Protein AF-A0A7S4C0E6-F1 (afdb_monomer)

Sequence (304 aa):
MASLAKNAHTAERPSRSAGPSQGPSSLGRNEGRGASMPFYLVANTFERMFNASNRAARVQLLSALWRQYGRKDLFALMRLTTPQLDTERPVYMIKEKALSRMYVSILGLPEESGDRKLLLNWKRGSGSAATINSFPDKAYDVLAKRCATAEELKGARFSVAEVNEQLDALAHAQNDNAKQAVLHTIHTRATAVEQKWIMRVILKDMALGLKEDSILKLLHPDAKELFNSVCDLRAACDQCADPSFRIDDISIKPFCAFKPKCTHRTDWDQVHRTQSRKGAYVAENKLDGERVLLHFARNGGGGG

Foldseek 3Di:
DDDDDDDDDDDDDDDDPDDPPPDPDPDDDCQACAQQAFCVLVLVLLVCLLPDPDDVSLLVSVVVVCSNNALQRCLLVVCLVQVVLDPPFAQLPDDQQLVLVLVCVLVVPDPPDPLNVCSNPLPPPPPDPPDPSDNLVSQLVSQQVPADDPVRLVPQGDGSNVLVVLSSQSRPQPDSVSNSVSLSSCRNRDGSSSNSSSVCSSNSNSSSVDDPLRVLVSLEVCLNLLCQQASHSSSSSNVSSDRVDDDPDRHRDFPGDGHDDDDDDDDPVVCCVVVVVVPDDDDDDDDDDDDDDDGDDDPDPPDD

Secondary structure (DSSP, 8-state):
---------------------------------GGGSBHHHHHHHHHHHHT-SSHHHHHHHHHHHHHHH-GGGTHHHHHHH-TTS--SSPP----HHHHHHHHHHHTT--TT-HHHHHHHTTTTT---TTS---HHHHHHHHHTTTSPPTTTTTTTPPBHHHHHHHHHHHHH--SHHHHHHHHHHHHHHS-HHHHHHHHHHHTT----SS-HHHHHHHH-TTHHHHHHHH--HHHHHHHTS-TT---S---PPTTS--PPPPP----HHHHHHHHGGGS---------S--------PPP----

InterPro domains:
  IPR012308 DNA ligase, ATP-dependent, N-terminal [PF04675] (38-220)
  IPR029710 DNA ligase 4 [PTHR45997] (33-299)
  IPR036599 DNA ligase, ATP-dependent, N-terminal domain superfamily [G3DSA:1.10.3260.10] (30-252)
  IPR036599 DNA ligase, ATP-dependent, N-terminal domain superfamily [SSF117018] (153-217)

Organism: Chrysotila carterae (NCBI:txid13221)

Nearest PDB structures (foldseek):
  7lsy-assembly1_Y  TM=8.982E-01  e=7.167E-14  Homo sapiens
  6bkg-assembly1_A  TM=9.056E-01  e=1.752E-13  Homo sapiens
  3w1g-assembly1_A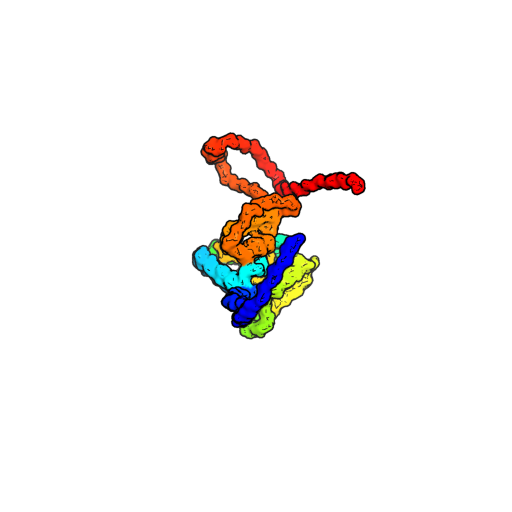  TM=8.733E-01  e=3.274E-13  Homo sapiens
  6bkf-assembly1_A  TM=8.870E-01  e=5.352E-13  Homo sapiens
  3w1b-assembly1_A  TM=8.537E-01  e=1.251E-12  Homo sapiens

Structure (mmCIF, N/CA/C/O backbone):
data_AF-A0A7S4C0E6-F1
#
_entry.id   AF-A0A7S4C0E6-F1
#
loop_
_atom_site.group_PDB
_atom_site.id
_atom_site.type_symbol
_atom_site.label_atom_id
_atom_site.label_alt_id
_atom_site.label_comp_id
_atom_site.label_asym_id
_atom_site.label_entity_id
_atom_site.label_seq_id
_atom_site.pdbx_PDB_ins_code
_atom_site.Cartn_x
_atom_site.Cartn_y
_atom_site.Cartn_z
_atom_site.occupancy
_atom_site.B_iso_or_equiv
_atom_site.auth_seq_id
_atom_site.auth_comp_id
_atom_site.auth_asym_id
_atom_site.auth_atom_id
_atom_site.pdbx_PDB_model_num
ATOM 1 N N . MET A 1 1 ? -1.731 -63.372 -65.537 1.00 35.91 1 MET A N 1
ATOM 2 C CA . MET A 1 1 ? -1.435 -64.815 -65.651 1.00 35.91 1 MET A CA 1
ATOM 3 C C . MET A 1 1 ? -1.164 -65.358 -64.252 1.00 35.91 1 MET A C 1
ATOM 5 O O . MET A 1 1 ? -0.155 -64.967 -63.691 1.00 35.91 1 MET A O 1
ATOM 9 N N . ALA A 1 2 ? -2.098 -66.174 -63.733 1.00 36.53 2 ALA A N 1
ATOM 10 C CA . ALA A 1 2 ? -2.054 -67.048 -62.537 1.00 36.53 2 ALA A CA 1
ATOM 11 C C . ALA A 1 2 ? -1.683 -66.393 -61.180 1.00 36.53 2 ALA A C 1
ATOM 13 O O . ALA A 1 2 ? -0.564 -65.949 -60.986 1.00 36.53 2 ALA A O 1
ATOM 14 N N . SER A 1 3 ? -2.594 -66.183 -60.220 1.00 27.89 3 SER A N 1
ATOM 15 C CA . SER A 1 3 ? -3.382 -67.151 -59.424 1.00 27.89 3 SER A CA 1
ATOM 16 C C . SER A 1 3 ? -2.539 -68.223 -58.730 1.00 27.89 3 SER A C 1
ATOM 18 O O . SER A 1 3 ? -2.034 -69.117 -59.401 1.00 27.89 3 SER A O 1
ATOM 20 N N . LEU A 1 4 ? -2.471 -68.173 -57.392 1.00 33.66 4 LEU A N 1
ATOM 21 C CA . LEU A 1 4 ? -2.924 -69.276 -56.532 1.00 33.66 4 LEU A CA 1
ATOM 22 C C . LEU A 1 4 ? -2.889 -68.885 -55.047 1.00 33.66 4 LEU A C 1
ATOM 24 O O . LEU A 1 4 ? -1.849 -68.576 -54.472 1.00 33.66 4 LEU A O 1
ATOM 28 N N . ALA A 1 5 ? -4.073 -68.938 -54.444 1.00 35.88 5 ALA A N 1
ATOM 29 C CA . ALA A 1 5 ? -4.315 -68.879 -53.014 1.00 35.88 5 ALA A CA 1
ATOM 30 C C . ALA A 1 5 ? -3.990 -70.222 -52.340 1.00 35.88 5 ALA A C 1
ATOM 32 O O . ALA A 1 5 ? -4.247 -71.277 -52.920 1.00 35.88 5 ALA A O 1
ATOM 33 N N . LYS A 1 6 ? -3.556 -70.179 -51.074 1.00 38.03 6 LYS A N 1
ATOM 34 C CA . LYS A 1 6 ? -3.815 -71.230 -50.078 1.00 38.03 6 LYS A CA 1
ATOM 35 C C . LYS A 1 6 ? -4.065 -70.589 -48.710 1.00 38.03 6 LYS A C 1
ATOM 37 O O . LYS A 1 6 ? -3.175 -69.985 -48.125 1.00 38.03 6 LYS A O 1
ATOM 42 N N . ASN A 1 7 ? -5.298 -70.744 -48.234 1.00 33.31 7 ASN A N 1
ATOM 43 C CA . ASN A 1 7 ? -5.705 -70.589 -46.839 1.00 33.31 7 ASN A CA 1
ATOM 44 C C . ASN A 1 7 ? -5.341 -71.860 -46.060 1.00 33.31 7 ASN A C 1
ATOM 46 O O . ASN A 1 7 ? -5.533 -72.946 -46.604 1.00 33.31 7 ASN A O 1
ATOM 50 N N . ALA A 1 8 ? -4.952 -71.725 -44.785 1.00 34.03 8 ALA A N 1
ATOM 51 C CA . ALA A 1 8 ? -5.519 -72.505 -43.673 1.00 34.03 8 ALA A CA 1
ATOM 52 C C . ALA A 1 8 ? -4.953 -72.083 -42.293 1.00 34.03 8 ALA A C 1
ATOM 54 O O . ALA A 1 8 ? -3.772 -72.247 -42.018 1.00 34.03 8 ALA A O 1
ATOM 55 N N . HIS A 1 9 ? -5.876 -71.622 -41.441 1.00 31.91 9 HIS A N 1
ATOM 56 C CA . HIS A 1 9 ? -6.104 -72.012 -40.037 1.00 31.91 9 HIS A CA 1
ATOM 57 C C . HIS A 1 9 ? -5.212 -71.519 -38.866 1.00 31.91 9 HIS A C 1
ATOM 59 O O . HIS A 1 9 ? -4.134 -72.028 -38.588 1.00 31.91 9 HIS A O 1
ATOM 65 N N . THR A 1 10 ? -5.840 -70.606 -38.100 1.00 32.62 10 THR A N 1
ATOM 66 C CA . THR A 1 10 ? -6.097 -70.619 -36.636 1.00 32.62 10 THR A CA 1
ATOM 67 C C . THR A 1 10 ? -4.941 -70.665 -35.635 1.00 32.62 10 THR A C 1
ATOM 69 O O . THR A 1 10 ? -4.379 -71.720 -35.371 1.00 32.62 10 THR A O 1
ATOM 72 N N . ALA A 1 11 ? -4.771 -69.553 -34.908 1.00 33.06 11 ALA A N 1
ATOM 73 C CA . ALA A 1 11 ? -4.775 -69.535 -33.440 1.00 33.06 11 ALA A CA 1
ATOM 74 C C . ALA A 1 11 ? -5.039 -68.101 -32.945 1.00 33.06 11 ALA A C 1
ATOM 76 O O . ALA A 1 11 ? -4.212 -67.204 -33.107 1.00 33.06 11 ALA A O 1
ATOM 77 N N . GLU A 1 12 ? -6.218 -67.890 -32.364 1.00 30.41 12 GLU A N 1
ATOM 78 C CA . GLU A 1 12 ? -6.613 -66.661 -31.680 1.00 30.41 12 GLU A CA 1
ATOM 79 C C . GLU A 1 12 ? -5.699 -66.389 -30.471 1.00 30.41 12 GLU A C 1
ATOM 81 O O . GLU A 1 12 ? -5.447 -67.269 -29.646 1.00 30.41 12 GLU A O 1
ATOM 86 N N . ARG A 1 13 ? -5.228 -65.145 -30.330 1.00 37.09 13 ARG A N 1
ATOM 87 C CA . ARG A 1 13 ? -4.718 -64.604 -29.061 1.00 37.09 13 ARG A CA 1
ATOM 88 C C . ARG A 1 13 ? -5.614 -63.435 -28.652 1.00 37.09 13 ARG A C 1
ATOM 90 O O . ARG A 1 13 ? -5.805 -62.533 -29.466 1.00 37.09 13 ARG A O 1
ATOM 97 N N . PRO A 1 14 ? -6.147 -63.409 -27.421 1.00 36.59 14 PRO A N 1
ATOM 98 C CA . PRO A 1 14 ? -7.065 -62.360 -27.009 1.00 36.59 14 PRO A CA 1
ATOM 99 C C . PRO A 1 14 ? -6.333 -61.024 -26.848 1.00 36.59 14 PRO A C 1
ATOM 101 O O . PRO A 1 14 ? -5.326 -60.908 -26.143 1.00 36.59 14 PRO A O 1
ATOM 104 N N . SER A 1 15 ? -6.886 -60.004 -27.499 1.00 35.31 15 SER A N 1
ATOM 105 C CA . SER A 1 15 ? -6.561 -58.594 -27.328 1.00 35.31 15 SER A CA 1
ATOM 106 C C . SER A 1 15 ? -6.823 -58.167 -25.882 1.00 35.31 15 SER A C 1
ATOM 108 O O . SER A 1 15 ? -7.974 -58.078 -25.451 1.00 35.31 15 SER A O 1
ATOM 110 N N . ARG A 1 16 ? -5.764 -57.869 -25.122 1.00 36.38 16 ARG A N 1
ATOM 111 C CA . ARG A 1 16 ? -5.897 -57.112 -23.874 1.00 36.38 16 ARG A CA 1
ATOM 112 C C . ARG A 1 16 ? -6.262 -55.675 -24.235 1.00 36.38 16 ARG A C 1
ATOM 114 O O . ARG A 1 16 ? -5.432 -54.932 -24.749 1.00 36.38 16 ARG A O 1
ATOM 121 N N . SER A 1 17 ? -7.509 -55.306 -23.968 1.00 36.53 17 SER A N 1
ATOM 122 C CA . SER A 1 17 ? -7.972 -53.924 -23.941 1.00 36.53 17 SER A CA 1
ATOM 123 C C . SER A 1 17 ? -7.106 -53.125 -22.965 1.00 36.53 17 SER A C 1
ATOM 125 O O . SER A 1 17 ? -7.140 -53.369 -21.756 1.00 36.53 17 SER A O 1
ATOM 127 N N . ALA A 1 18 ? -6.317 -52.187 -23.484 1.00 37.56 18 ALA A N 1
ATOM 128 C CA . ALA A 1 18 ? -5.678 -51.164 -22.676 1.00 37.56 18 ALA A CA 1
ATOM 129 C C . ALA A 1 18 ? -6.783 -50.256 -22.118 1.00 37.56 18 ALA A C 1
ATOM 131 O O . ALA A 1 18 ? -7.329 -49.412 -22.825 1.00 37.56 18 ALA A O 1
ATOM 132 N N . GLY A 1 19 ? -7.160 -50.487 -20.859 1.00 36.91 19 GLY A N 1
ATOM 133 C CA . GLY A 1 19 ? -7.936 -49.520 -20.091 1.00 36.91 19 GLY A CA 1
ATOM 134 C C . GLY A 1 19 ? -7.154 -48.208 -19.962 1.00 36.91 19 GLY A C 1
ATOM 135 O O . GLY A 1 19 ? -5.923 -48.219 -20.071 1.00 36.91 19 GLY A O 1
ATOM 136 N N . PRO A 1 20 ? -7.837 -47.072 -19.746 1.00 36.22 20 PRO A N 1
ATOM 137 C CA . PRO A 1 20 ? -7.173 -45.786 -19.640 1.00 36.22 20 PRO A CA 1
ATOM 138 C C . PRO A 1 20 ? -6.199 -45.841 -18.467 1.00 36.22 20 PRO A C 1
ATOM 140 O O . PRO A 1 20 ? -6.588 -46.106 -17.328 1.00 36.22 20 PRO A O 1
ATOM 143 N N . SER A 1 21 ? -4.920 -45.615 -18.760 1.00 34.69 21 SER A N 1
ATOM 144 C CA . SER A 1 21 ? -3.886 -45.428 -17.755 1.00 34.69 21 SER A CA 1
ATOM 145 C C . SER A 1 21 ? -4.279 -44.229 -16.899 1.00 34.69 21 SER A C 1
ATOM 147 O O . SER A 1 21 ? -4.087 -43.079 -17.299 1.00 34.69 21 SER A O 1
ATOM 149 N N . GLN A 1 22 ? -4.865 -44.494 -15.734 1.00 35.06 22 GLN A N 1
ATOM 150 C CA . GLN A 1 22 ? -4.964 -43.506 -14.677 1.00 35.06 22 GLN A CA 1
ATOM 151 C C . GLN A 1 22 ? -3.531 -43.184 -14.259 1.00 35.06 22 GLN A C 1
ATOM 153 O O . GLN A 1 22 ? -2.876 -43.951 -13.554 1.00 35.06 22 GLN A O 1
ATOM 158 N N . GLY A 1 23 ? -3.020 -42.074 -14.793 1.00 34.91 23 GLY A N 1
ATOM 159 C CA . GLY A 1 23 ? -1.803 -41.458 -14.296 1.00 34.91 23 GLY A CA 1
ATOM 160 C C . GLY A 1 23 ? -1.964 -41.166 -12.803 1.00 34.91 23 GLY A C 1
ATOM 161 O O . GLY A 1 23 ? -3.090 -40.959 -12.339 1.00 34.91 23 GLY A O 1
ATOM 162 N N . PRO A 1 24 ? -0.865 -41.175 -12.035 1.00 34.81 24 PRO A N 1
ATOM 163 C CA . PRO A 1 24 ? -0.934 -40.980 -10.601 1.00 34.81 24 PRO A CA 1
ATOM 164 C C . PRO A 1 24 ? -1.614 -39.643 -10.322 1.00 34.81 24 PRO A C 1
ATOM 166 O O . PRO A 1 24 ? -1.165 -38.590 -10.778 1.00 34.81 24 PRO A O 1
ATOM 169 N N . SER A 1 25 ? -2.725 -39.734 -9.593 1.00 38.81 25 SER A N 1
ATOM 170 C CA . SER A 1 25 ? -3.457 -38.639 -8.974 1.00 38.81 25 SER A CA 1
ATOM 171 C C . SER A 1 25 ? -2.484 -37.557 -8.521 1.00 38.81 25 SER A C 1
ATOM 173 O O . SER A 1 25 ? -1.688 -37.775 -7.602 1.00 38.81 25 SER A O 1
ATOM 175 N N . SER A 1 26 ? -2.526 -36.406 -9.193 1.00 38.78 26 SER A N 1
ATOM 176 C CA . SER A 1 26 ? -1.757 -35.235 -8.807 1.00 38.78 26 SER A CA 1
ATOM 177 C C . SER A 1 26 ? -2.154 -34.862 -7.385 1.00 38.78 26 SER A C 1
ATOM 179 O O . SER A 1 26 ? -3.246 -34.345 -7.152 1.00 38.78 26 SER A O 1
ATOM 181 N N . LEU A 1 27 ? -1.262 -35.169 -6.445 1.00 37.94 27 LEU A N 1
ATOM 182 C CA . LEU A 1 27 ? -1.255 -34.663 -5.081 1.00 37.94 27 LEU A CA 1
ATOM 183 C C . LEU A 1 27 ? -1.672 -33.192 -5.109 1.00 37.94 27 LEU A C 1
ATOM 185 O O . LEU A 1 27 ? -1.038 -32.388 -5.799 1.00 37.94 27 LEU A O 1
ATOM 189 N N . GLY A 1 28 ? -2.764 -32.871 -4.411 1.00 37.75 28 GLY A N 1
ATOM 190 C CA . GLY A 1 28 ? -3.333 -31.532 -4.368 1.00 37.75 28 GLY A CA 1
ATOM 191 C C . GLY A 1 28 ? -2.245 -30.511 -4.062 1.00 37.75 28 GLY A C 1
ATOM 192 O O . GLY A 1 28 ? -1.723 -30.450 -2.947 1.00 37.75 28 GLY A O 1
ATOM 193 N N . ARG A 1 29 ? -1.874 -29.707 -5.067 1.00 53.00 29 ARG A N 1
ATOM 194 C CA . ARG A 1 29 ? -1.142 -28.468 -4.813 1.00 53.00 29 ARG A CA 1
ATOM 195 C C . ARG A 1 29 ? -2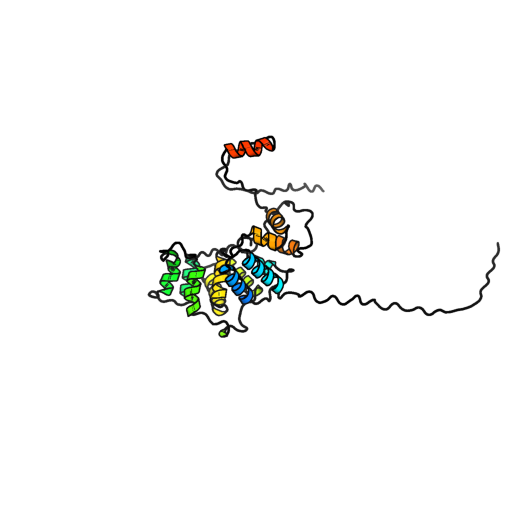.060 -27.671 -3.908 1.00 53.00 29 ARG A C 1
ATOM 197 O O . ARG A 1 29 ? -3.205 -27.468 -4.280 1.00 53.00 29 ARG A O 1
ATOM 204 N N . ASN A 1 30 ? -1.580 -27.283 -2.732 1.00 52.81 30 ASN A N 1
ATOM 205 C CA . ASN A 1 30 ? -2.300 -26.404 -1.817 1.00 52.81 30 ASN A CA 1
ATOM 206 C C . ASN A 1 30 ? -2.782 -25.172 -2.608 1.00 52.81 30 ASN A C 1
ATOM 208 O O . ASN A 1 30 ? -2.001 -24.249 -2.861 1.00 52.81 30 ASN A O 1
ATOM 212 N N . GLU A 1 31 ? -4.030 -25.189 -3.072 1.00 67.88 31 GLU A N 1
ATOM 213 C CA . GLU A 1 31 ? -4.681 -24.031 -3.661 1.00 67.88 31 GLU A CA 1
ATOM 214 C C . GLU A 1 31 ? -4.898 -23.096 -2.479 1.00 67.88 31 GLU A C 1
ATOM 216 O O . GLU A 1 31 ? -5.711 -23.357 -1.594 1.00 67.88 31 GLU A O 1
ATOM 221 N N . GLY A 1 32 ? -4.025 -22.094 -2.349 1.00 78.88 32 GLY A N 1
ATOM 222 C CA . GLY A 1 32 ? -4.127 -21.128 -1.262 1.00 78.88 32 GLY A CA 1
ATOM 223 C C . GLY A 1 32 ? -5.497 -20.445 -1.266 1.00 78.88 32 GLY A C 1
ATOM 224 O O . GLY A 1 32 ? -6.263 -20.545 -2.221 1.00 78.88 32 GLY A O 1
ATOM 225 N N . ARG A 1 33 ? -5.820 -19.727 -0.188 1.00 86.81 33 ARG A N 1
ATOM 226 C CA . ARG A 1 33 ? -7.169 -19.157 -0.002 1.00 86.81 33 ARG A CA 1
ATOM 227 C C . ARG A 1 33 ? -7.566 -18.117 -1.065 1.00 86.81 33 ARG A C 1
ATOM 229 O O . ARG A 1 33 ? -8.741 -17.766 -1.155 1.00 86.81 33 ARG A O 1
ATOM 236 N N . GLY A 1 34 ? -6.614 -17.605 -1.838 1.00 92.00 34 GLY A N 1
ATOM 237 C CA . GLY A 1 34 ? -6.816 -16.562 -2.834 1.00 92.00 34 GLY A CA 1
ATOM 238 C C . GLY A 1 34 ? -7.514 -15.347 -2.233 1.00 92.00 34 GLY A C 1
ATOM 239 O O . GLY A 1 34 ? -7.367 -15.043 -1.044 1.00 92.00 34 GLY A O 1
ATOM 240 N N . ALA A 1 35 ? -8.343 -14.696 -3.043 1.00 92.62 35 ALA A N 1
ATOM 241 C CA . ALA A 1 35 ? -9.082 -13.504 -2.645 1.00 92.62 35 ALA A CA 1
ATOM 242 C C . ALA A 1 35 ? -10.037 -13.733 -1.447 1.00 92.62 35 ALA A C 1
ATOM 244 O O . ALA A 1 35 ? -10.356 -12.784 -0.731 1.00 92.62 35 ALA A O 1
ATOM 245 N N . SER A 1 36 ? -10.416 -14.987 -1.156 1.00 94.50 36 SER A N 1
ATOM 246 C CA . SER A 1 36 ? -11.228 -15.353 0.019 1.00 94.50 36 SER A CA 1
ATOM 247 C C . SER A 1 36 ? -10.448 -15.366 1.342 1.00 94.50 36 SER A C 1
ATOM 249 O O . SER A 1 36 ? -11.038 -15.555 2.409 1.00 94.50 36 SER A O 1
ATOM 251 N N . MET A 1 37 ? -9.121 -15.172 1.310 1.00 95.62 37 MET A N 1
ATOM 252 C CA . MET A 1 37 ? -8.312 -15.070 2.523 1.00 95.62 37 MET A CA 1
ATOM 253 C C . MET A 1 37 ? -8.888 -13.990 3.452 1.00 95.62 37 MET A C 1
ATOM 255 O O . MET A 1 37 ? -9.027 -12.845 3.025 1.00 95.62 37 MET A O 1
ATOM 259 N N . PRO A 1 38 ? -9.153 -14.302 4.732 1.00 96.00 38 PRO A N 1
ATOM 260 C CA . PRO A 1 38 ? -9.545 -13.289 5.701 1.00 96.00 38 PRO A CA 1
ATOM 261 C C . PRO A 1 38 ? -8.477 -12.198 5.843 1.00 96.00 38 PRO A C 1
ATOM 263 O O . PRO A 1 38 ? -7.306 -12.495 6.103 1.00 96.00 38 PRO A O 1
ATOM 266 N N . PHE A 1 39 ? -8.873 -10.931 5.719 1.00 97.62 39 PHE A N 1
ATOM 267 C CA . PHE A 1 39 ? -7.950 -9.797 5.728 1.00 97.62 39 PHE A CA 1
ATOM 268 C C . PHE A 1 39 ? -7.193 -9.655 7.054 1.00 97.62 39 PHE A C 1
ATOM 270 O O . PHE A 1 39 ? -6.035 -9.242 7.058 1.00 97.62 39 PHE A O 1
ATOM 277 N N . TYR A 1 40 ? -7.771 -10.086 8.177 1.00 96.00 40 TYR A N 1
ATOM 278 C CA . TYR A 1 40 ? -7.071 -10.058 9.462 1.00 96.00 40 TYR A CA 1
ATOM 279 C C . TYR A 1 40 ? -5.749 -10.837 9.460 1.00 96.00 40 TYR A C 1
ATOM 281 O O . TYR A 1 40 ? -4.822 -10.463 10.176 1.00 96.00 40 TYR A O 1
ATOM 289 N N . LEU A 1 41 ? -5.622 -11.900 8.654 1.00 96.88 41 LEU A N 1
ATOM 290 C CA . LEU A 1 41 ? -4.365 -12.641 8.512 1.00 96.88 41 LEU A CA 1
ATOM 291 C C . LEU A 1 41 ? -3.294 -11.787 7.823 1.00 96.88 41 LEU A C 1
ATOM 293 O O . LEU A 1 41 ? -2.125 -11.817 8.218 1.00 96.88 41 LEU A O 1
ATOM 297 N N . VAL A 1 42 ? -3.705 -10.994 6.831 1.00 98.06 42 VAL A N 1
ATOM 298 C CA . VAL A 1 42 ? -2.853 -10.029 6.129 1.00 98.06 42 VAL A CA 1
ATOM 299 C C . VAL A 1 42 ? -2.440 -8.911 7.083 1.00 98.06 42 VAL A C 1
ATOM 301 O O . VAL A 1 42 ? -1.246 -8.704 7.286 1.00 98.06 42 VAL A O 1
ATOM 304 N N . ALA A 1 43 ? -3.404 -8.257 7.739 1.00 98.00 43 ALA A N 1
ATOM 305 C CA . ALA A 1 43 ? -3.153 -7.164 8.677 1.00 98.00 43 ALA A CA 1
ATOM 306 C C . ALA A 1 43 ? -2.243 -7.596 9.841 1.00 98.00 43 ALA A C 1
ATOM 308 O O . ALA A 1 43 ? -1.268 -6.916 10.153 1.00 98.00 43 ALA A O 1
ATOM 309 N N . ASN A 1 44 ? -2.479 -8.773 10.429 1.00 97.38 44 ASN A N 1
ATOM 310 C CA . ASN A 1 44 ? -1.616 -9.316 11.480 1.00 97.38 44 ASN A CA 1
ATOM 311 C C . ASN A 1 44 ? -0.211 -9.648 10.966 1.00 97.38 44 ASN A C 1
ATOM 313 O O . ASN A 1 44 ? 0.771 -9.492 11.693 1.00 97.38 44 ASN A O 1
ATOM 317 N N . THR A 1 45 ? -0.081 -10.109 9.720 1.00 98.31 45 THR A N 1
ATOM 318 C CA . THR A 1 45 ? 1.240 -10.345 9.128 1.00 98.31 45 THR A CA 1
ATOM 319 C C . THR A 1 45 ? 1.982 -9.034 8.908 1.00 98.31 45 THR A C 1
ATOM 321 O O . THR A 1 45 ? 3.155 -8.942 9.266 1.00 98.31 45 THR A O 1
ATOM 324 N N . PHE A 1 46 ? 1.308 -8.008 8.390 1.00 98.25 46 PHE A N 1
ATOM 325 C CA . PHE A 1 46 ? 1.883 -6.676 8.247 1.00 98.25 46 PHE A CA 1
ATOM 326 C C . PHE A 1 46 ? 2.306 -6.094 9.600 1.00 98.25 46 PHE A C 1
ATOM 328 O O . PHE A 1 46 ? 3.425 -5.599 9.719 1.00 98.25 46 PHE A O 1
ATOM 335 N N . GLU A 1 47 ? 1.494 -6.257 10.649 1.00 97.56 47 GLU A N 1
ATOM 336 C CA . GLU A 1 47 ? 1.844 -5.833 12.009 1.00 97.56 47 GLU A CA 1
ATOM 337 C C . GLU A 1 47 ? 3.106 -6.542 12.521 1.00 97.56 47 GLU A C 1
ATOM 339 O O . GLU A 1 47 ? 4.019 -5.913 13.057 1.00 97.56 47 GLU A O 1
ATOM 344 N N . ARG A 1 48 ? 3.223 -7.854 12.291 1.00 97.69 48 ARG A N 1
ATOM 345 C CA . ARG A 1 48 ? 4.434 -8.616 12.638 1.00 97.69 48 ARG A CA 1
ATOM 346 C C . ARG A 1 48 ? 5.650 -8.175 11.824 1.00 97.69 48 ARG A C 1
ATOM 348 O O . ARG A 1 48 ? 6.753 -8.159 12.359 1.00 97.69 48 ARG A O 1
ATOM 355 N N . MET A 1 49 ? 5.474 -7.818 10.552 1.00 97.44 49 MET A N 1
ATOM 356 C CA . MET A 1 49 ? 6.555 -7.304 9.701 1.00 97.44 49 MET A CA 1
ATOM 357 C C . MET A 1 49 ? 7.023 -5.915 10.140 1.00 97.44 49 MET A C 1
ATOM 359 O O . MET A 1 49 ? 8.227 -5.654 10.155 1.00 97.44 49 MET A O 1
ATOM 363 N N . PHE A 1 50 ? 6.088 -5.042 10.515 1.00 95.00 50 PHE A N 1
ATOM 364 C CA . PHE A 1 50 ? 6.374 -3.709 11.040 1.00 95.00 50 PHE A CA 1
ATOM 365 C C . PHE A 1 50 ? 7.241 -3.795 12.302 1.00 95.00 50 PHE A C 1
ATOM 367 O O . PHE A 1 50 ? 8.287 -3.153 12.377 1.00 95.00 50 PHE A O 1
ATOM 374 N N . ASN A 1 51 ? 6.873 -4.689 13.225 1.00 95.00 51 ASN A N 1
ATOM 375 C CA . ASN A 1 51 ? 7.566 -4.898 14.500 1.00 95.00 51 ASN A CA 1
ATOM 376 C C . ASN A 1 51 ? 8.799 -5.823 14.415 1.00 95.00 51 ASN A C 1
ATOM 378 O O . ASN A 1 51 ? 9.511 -6.005 15.402 1.00 95.00 51 ASN A O 1
ATOM 382 N N . ALA A 1 52 ? 9.076 -6.436 13.261 1.00 95.94 52 ALA A N 1
ATOM 383 C CA . ALA A 1 52 ? 10.210 -7.344 13.114 1.00 95.94 52 ALA A CA 1
ATOM 384 C C . ALA A 1 52 ? 11.553 -6.602 13.252 1.00 95.94 52 ALA A C 1
ATOM 386 O O . ALA A 1 52 ? 11.749 -5.516 12.712 1.00 95.94 52 ALA A O 1
ATOM 387 N N . SER A 1 53 ? 12.539 -7.217 13.903 1.00 90.81 53 SER A N 1
ATOM 388 C CA . SER A 1 53 ? 13.837 -6.570 14.147 1.00 90.81 53 SER A CA 1
ATOM 389 C C . SER A 1 53 ? 14.718 -6.483 12.899 1.00 90.81 53 SER A C 1
ATOM 391 O O . SER A 1 53 ? 15.446 -5.514 12.712 1.00 90.81 53 SER A O 1
ATOM 393 N N . ASN A 1 54 ? 14.636 -7.463 11.996 1.00 95.31 54 ASN A N 1
ATOM 394 C CA . ASN A 1 54 ? 15.548 -7.569 10.858 1.00 95.31 54 ASN A CA 1
ATOM 395 C C . ASN A 1 54 ? 14.833 -7.876 9.535 1.00 95.31 54 ASN A C 1
ATOM 397 O O . ASN A 1 54 ? 13.638 -8.178 9.482 1.00 95.31 54 ASN A O 1
ATOM 401 N N . ARG A 1 55 ? 15.576 -7.743 8.434 1.00 96.06 55 ARG A N 1
ATOM 402 C CA . ARG A 1 55 ? 15.064 -7.974 7.079 1.00 96.06 55 ARG A CA 1
ATOM 403 C C . ARG A 1 55 ? 14.670 -9.435 6.842 1.00 96.06 55 ARG A C 1
ATOM 405 O O . ARG A 1 55 ? 13.657 -9.671 6.194 1.00 96.06 55 ARG A O 1
ATOM 412 N N . ALA A 1 56 ? 15.437 -10.400 7.349 1.00 97.06 56 ALA A N 1
ATOM 413 C CA . ALA A 1 56 ? 15.189 -11.822 7.108 1.00 97.06 56 ALA A CA 1
ATOM 414 C C . ALA A 1 56 ? 13.835 -12.270 7.682 1.00 97.06 56 ALA A C 1
ATOM 416 O O . ALA A 1 56 ? 13.059 -12.916 6.981 1.00 97.06 56 ALA A O 1
ATOM 417 N N . ALA A 1 57 ? 13.501 -11.834 8.900 1.00 97.56 57 ALA A N 1
ATOM 418 C CA . ALA A 1 57 ? 12.205 -12.093 9.522 1.00 97.56 57 ALA A CA 1
ATOM 419 C C . ALA A 1 57 ? 11.040 -11.529 8.688 1.00 97.56 57 ALA A C 1
ATOM 421 O O . ALA A 1 57 ? 10.047 -12.218 8.459 1.00 97.56 57 ALA A O 1
ATOM 422 N N . ARG A 1 58 ? 11.179 -10.305 8.158 1.00 97.88 58 ARG A N 1
ATOM 423 C CA . ARG A 1 58 ? 10.168 -9.683 7.279 1.00 97.88 58 ARG A CA 1
ATOM 424 C C . ARG A 1 58 ? 9.942 -10.487 6.003 1.00 97.88 58 ARG A C 1
ATOM 426 O O . ARG A 1 58 ? 8.801 -10.706 5.612 1.00 97.88 58 ARG A O 1
ATOM 433 N N . VAL A 1 59 ? 11.024 -10.952 5.379 1.00 97.69 59 VAL A N 1
ATOM 434 C CA . VAL A 1 59 ? 10.958 -11.804 4.183 1.00 97.69 59 VAL A CA 1
ATOM 435 C C . VAL A 1 59 ? 10.260 -13.127 4.494 1.00 97.69 59 VAL A C 1
ATOM 437 O O . VAL A 1 59 ? 9.387 -13.543 3.742 1.00 97.69 59 VAL A O 1
ATOM 440 N N . GLN A 1 60 ? 10.594 -13.776 5.612 1.00 97.25 60 GLN A N 1
ATOM 441 C CA . GLN A 1 60 ? 9.963 -15.037 6.010 1.00 97.25 60 GLN A CA 1
ATOM 442 C C . GLN A 1 60 ? 8.458 -14.882 6.256 1.00 97.25 60 GLN A C 1
ATOM 444 O O . GLN A 1 60 ? 7.681 -15.720 5.798 1.00 97.25 60 GLN A O 1
ATOM 449 N N . LEU A 1 61 ? 8.045 -13.807 6.935 1.00 98.06 61 LEU A N 1
ATOM 450 C CA . LEU A 1 61 ? 6.637 -13.487 7.181 1.00 98.06 61 LEU A CA 1
ATOM 451 C C . LEU A 1 61 ? 5.869 -13.271 5.872 1.00 98.06 61 LEU A C 1
ATOM 453 O O . LEU A 1 61 ? 4.828 -13.894 5.668 1.00 98.06 61 LEU A O 1
ATOM 457 N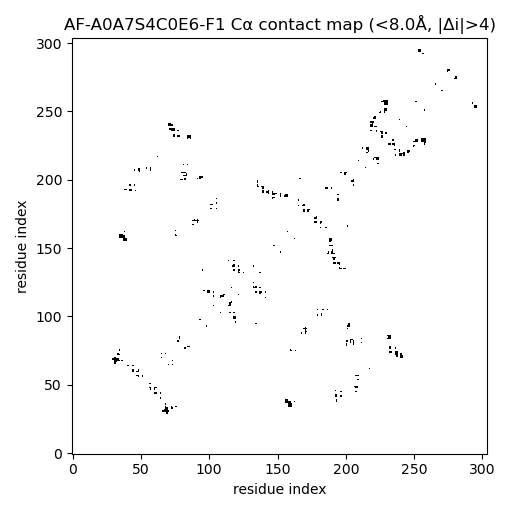 N . LEU A 1 62 ? 6.410 -12.455 4.963 1.00 96.88 62 LEU A N 1
ATOM 458 C CA . LEU A 1 62 ? 5.780 -12.180 3.672 1.00 96.88 62 LEU A CA 1
ATOM 459 C C . LEU A 1 62 ? 5.676 -13.444 2.806 1.00 96.88 62 LEU A C 1
ATOM 461 O O . LEU A 1 62 ? 4.610 -13.755 2.279 1.00 96.88 62 LEU A O 1
ATOM 465 N N . SER A 1 63 ? 6.749 -14.234 2.729 1.00 95.44 63 SER A N 1
ATOM 466 C CA . SER A 1 63 ? 6.756 -15.508 2.002 1.00 95.44 63 SER A CA 1
ATOM 467 C C . SER A 1 63 ? 5.787 -16.533 2.599 1.00 95.44 63 SER A C 1
ATOM 469 O O . SER A 1 63 ? 5.201 -17.336 1.873 1.00 95.44 63 SER A O 1
ATOM 471 N N . ALA A 1 64 ? 5.601 -16.544 3.923 1.00 95.69 64 ALA A N 1
ATOM 472 C CA . ALA A 1 64 ? 4.600 -17.390 4.566 1.00 95.69 64 ALA A CA 1
ATOM 473 C C . ALA A 1 64 ? 3.175 -16.952 4.201 1.00 95.69 64 ALA A C 1
ATOM 475 O O . ALA A 1 64 ? 2.363 -17.806 3.846 1.00 95.69 64 ALA A O 1
ATOM 476 N N . LEU A 1 65 ? 2.900 -15.645 4.208 1.00 96.56 65 LEU A N 1
ATOM 477 C CA . LEU A 1 65 ? 1.607 -15.098 3.801 1.00 96.56 65 LEU A CA 1
ATOM 478 C C . LEU A 1 65 ? 1.272 -15.457 2.354 1.00 96.56 65 LEU A C 1
ATOM 480 O O . LEU A 1 65 ? 0.187 -15.962 2.087 1.00 96.56 65 LEU A O 1
ATOM 484 N N . TRP A 1 66 ? 2.216 -15.287 1.428 1.00 94.75 66 TRP A N 1
ATOM 485 C CA . TRP A 1 66 ? 2.009 -15.639 0.021 1.00 94.75 66 TRP A CA 1
ATOM 486 C C . TRP A 1 66 ? 1.759 -17.130 -0.196 1.00 94.75 66 TRP A C 1
ATOM 488 O O . TRP A 1 66 ? 0.949 -17.497 -1.043 1.00 94.75 66 TRP A O 1
ATOM 498 N N . ARG A 1 67 ? 2.407 -18.006 0.583 1.00 92.19 67 ARG A N 1
ATOM 499 C CA . ARG A 1 67 ? 2.118 -19.449 0.543 1.00 92.19 67 ARG A CA 1
ATOM 500 C C . ARG A 1 67 ? 0.709 -19.768 1.040 1.00 92.19 67 ARG A C 1
ATOM 502 O O . ARG A 1 67 ? 0.050 -20.607 0.443 1.00 92.19 67 ARG A O 1
ATOM 509 N N . GLN A 1 68 ? 0.245 -19.103 2.099 1.00 93.88 68 GLN A N 1
ATOM 510 C CA . GLN A 1 68 ? -1.124 -19.271 2.604 1.00 93.88 68 GLN A CA 1
ATOM 511 C C . GLN A 1 68 ? -2.175 -18.692 1.644 1.00 93.88 68 GLN A C 1
ATOM 513 O O . GLN A 1 68 ? -3.283 -19.220 1.545 1.00 93.88 68 GLN A O 1
ATOM 518 N N . TYR A 1 69 ? -1.830 -17.606 0.950 1.00 94.75 69 TYR A N 1
ATOM 519 C CA . TYR A 1 69 ? -2.701 -16.940 -0.013 1.00 94.75 69 TYR A CA 1
ATOM 520 C C . TYR A 1 69 ? -2.798 -17.726 -1.321 1.00 94.75 69 TYR A C 1
ATOM 522 O O . TYR A 1 69 ? -3.883 -17.879 -1.856 1.00 94.75 69 TYR A O 1
ATOM 530 N N . GLY A 1 70 ? -1.702 -18.315 -1.794 1.00 91.12 70 GLY A N 1
ATOM 531 C CA . GLY A 1 70 ? -1.659 -19.027 -3.069 1.00 91.12 70 GLY A CA 1
ATOM 532 C C . GLY A 1 70 ? -1.070 -18.147 -4.166 1.00 91.12 70 GLY A C 1
ATOM 533 O O . GLY A 1 70 ? -1.512 -17.031 -4.411 1.00 91.12 70 GLY A O 1
ATOM 534 N N . ARG A 1 71 ? -0.029 -18.649 -4.833 1.00 82.50 71 ARG A N 1
ATOM 535 C CA . ARG A 1 71 ? 0.808 -17.823 -5.715 1.0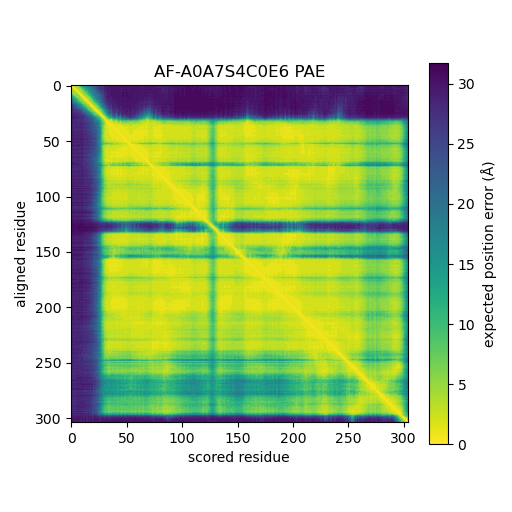0 82.50 71 ARG A CA 1
ATOM 536 C C . ARG A 1 71 ? 0.152 -17.398 -7.031 1.00 82.50 71 ARG A C 1
ATOM 538 O O . ARG A 1 71 ? 0.556 -16.385 -7.586 1.00 82.50 71 ARG A O 1
ATOM 545 N N . LYS A 1 72 ? -0.825 -18.166 -7.522 1.00 80.19 72 LYS A N 1
ATOM 546 C CA . LYS A 1 72 ? -1.424 -17.978 -8.855 1.00 80.19 72 LYS A CA 1
ATOM 547 C C . LYS A 1 72 ? -2.234 -16.685 -9.013 1.00 80.19 72 LYS A C 1
ATOM 549 O O . LYS A 1 72 ? -2.443 -16.278 -10.141 1.00 80.19 72 LYS A O 1
ATOM 554 N N . ASP A 1 73 ? -2.674 -16.064 -7.919 1.00 80.56 73 ASP A N 1
ATOM 555 C CA . ASP A 1 73 ? -3.549 -14.878 -7.943 1.00 80.56 73 ASP A CA 1
ATOM 556 C C . ASP A 1 73 ? -3.047 -13.788 -6.976 1.00 80.56 73 ASP A C 1
ATOM 558 O O . ASP A 1 73 ? -3.794 -13.144 -6.239 1.00 80.56 73 ASP A O 1
ATOM 562 N N . LEU A 1 74 ? -1.724 -13.608 -6.899 1.00 93.06 74 LEU A N 1
ATOM 563 C CA . LEU A 1 74 ? -1.124 -12.712 -5.907 1.00 93.06 74 LEU A CA 1
ATOM 564 C C . LEU A 1 74 ? -1.467 -11.238 -6.114 1.00 93.06 74 LEU A C 1
ATOM 566 O O . LEU A 1 74 ? -1.257 -10.468 -5.181 1.00 93.06 74 LEU A O 1
ATOM 570 N N . PHE A 1 75 ? -1.998 -10.830 -7.269 1.00 95.69 75 PHE A N 1
ATOM 571 C CA . PHE A 1 75 ? -2.262 -9.424 -7.568 1.00 95.69 75 PHE A CA 1
ATOM 572 C C . PHE A 1 75 ? -3.118 -8.736 -6.493 1.00 95.69 75 PHE A C 1
ATOM 574 O O . PHE A 1 75 ? -2.727 -7.689 -5.968 1.00 95.69 75 PHE A O 1
ATOM 581 N N . ALA A 1 76 ? -4.239 -9.348 -6.098 1.00 96.12 76 ALA A N 1
ATOM 582 C CA . ALA A 1 76 ? -5.147 -8.765 -5.108 1.00 96.12 76 ALA A CA 1
ATOM 583 C C . ALA A 1 76 ? -4.493 -8.577 -3.723 1.00 96.12 76 ALA A C 1
ATOM 585 O O . ALA A 1 76 ? -4.844 -7.646 -2.996 1.00 96.12 76 ALA A O 1
ATOM 586 N N . LEU A 1 77 ? -3.495 -9.395 -3.372 1.00 97.50 77 LEU A N 1
ATOM 587 C CA . LEU A 1 77 ? -2.683 -9.215 -2.165 1.00 97.50 77 LEU A CA 1
ATOM 588 C C . LEU A 1 77 ? -1.504 -8.249 -2.383 1.00 97.50 77 LEU A C 1
ATOM 590 O O . LEU A 1 77 ? -1.150 -7.465 -1.497 1.00 97.50 77 LEU A O 1
ATOM 594 N N . MET A 1 78 ? -0.881 -8.289 -3.557 1.00 97.19 78 MET A N 1
ATOM 595 C CA . MET A 1 78 ? 0.266 -7.463 -3.927 1.00 97.19 78 MET A CA 1
ATOM 596 C C . MET A 1 78 ? -0.105 -5.989 -3.978 1.00 97.19 78 MET A C 1
ATOM 598 O O . MET A 1 78 ? 0.631 -5.174 -3.433 1.00 97.19 78 MET A O 1
ATOM 602 N N . ARG A 1 79 ? -1.280 -5.632 -4.503 1.00 97.38 79 ARG A N 1
ATOM 603 C CA . ARG A 1 79 ? -1.753 -4.239 -4.489 1.00 97.38 79 ARG A CA 1
ATOM 604 C C . ARG A 1 79 ? -2.002 -3.681 -3.080 1.00 97.38 79 ARG A C 1
ATOM 606 O O . ARG A 1 79 ? -1.935 -2.473 -2.886 1.00 97.38 79 ARG A O 1
ATOM 613 N N . LEU A 1 80 ? -2.225 -4.542 -2.080 1.00 98.12 80 LEU A N 1
ATOM 614 C CA . LEU A 1 80 ? -2.275 -4.151 -0.662 1.00 98.12 80 LEU A CA 1
ATOM 615 C C . LEU A 1 80 ? -0.878 -4.093 -0.025 1.00 98.12 80 LEU A C 1
ATOM 617 O O . LEU A 1 80 ? -0.645 -3.305 0.884 1.00 98.12 80 LEU A O 1
ATOM 621 N N . THR A 1 81 ? 0.058 -4.919 -0.497 1.00 97.81 81 THR A N 1
ATOM 622 C CA . THR A 1 81 ? 1.439 -4.985 0.014 1.00 97.81 81 THR A CA 1
ATOM 623 C C . THR A 1 81 ? 2.300 -3.835 -0.524 1.00 97.81 81 THR A C 1
ATOM 625 O O . THR A 1 81 ? 3.133 -3.285 0.197 1.00 97.81 81 THR A O 1
ATOM 628 N N . THR A 1 82 ? 2.091 -3.460 -1.787 1.00 97.38 82 THR A N 1
ATOM 629 C CA . THR A 1 82 ? 2.802 -2.398 -2.511 1.00 97.38 82 THR A CA 1
ATOM 630 C C . THR A 1 82 ? 1.821 -1.447 -3.219 1.00 97.38 82 THR A C 1
ATOM 632 O O . THR A 1 82 ? 1.847 -1.344 -4.448 1.00 97.38 82 THR A O 1
ATOM 635 N N . PRO A 1 83 ? 0.948 -0.733 -2.483 1.00 97.50 83 PRO A N 1
ATOM 636 C CA . PRO A 1 83 ? -0.064 0.174 -3.053 1.00 97.50 83 PRO A CA 1
ATOM 637 C C . PRO A 1 83 ? 0.508 1.350 -3.869 1.00 97.50 83 PRO A C 1
ATOM 639 O O . PRO A 1 83 ? -0.185 1.962 -4.683 1.00 97.50 83 PRO A O 1
ATOM 642 N N . GLN A 1 84 ? 1.783 1.676 -3.672 1.00 95.19 84 GLN A N 1
ATOM 643 C CA . GLN A 1 84 ? 2.556 2.641 -4.453 1.00 95.19 84 GLN A CA 1
ATOM 644 C C . GLN A 1 84 ? 2.865 2.170 -5.882 1.00 95.19 84 GLN A C 1
ATOM 646 O O . GLN A 1 84 ? 3.139 3.007 -6.736 1.00 95.19 84 GLN A O 1
ATOM 651 N N . LEU A 1 85 ? 2.811 0.859 -6.140 1.00 96.44 85 LEU A N 1
ATOM 652 C CA . LEU A 1 85 ? 2.989 0.270 -7.471 1.00 96.44 85 LEU A CA 1
ATOM 653 C C . LEU A 1 85 ? 1.653 -0.005 -8.177 1.00 96.44 85 LEU A C 1
ATOM 655 O O . LEU A 1 85 ? 1.661 -0.360 -9.350 1.00 96.44 85 LEU A O 1
ATOM 659 N N . ASP A 1 86 ? 0.524 0.125 -7.472 1.00 96.38 86 ASP A N 1
ATOM 660 C CA . ASP A 1 86 ? -0.810 -0.048 -8.053 1.00 96.38 86 ASP A CA 1
ATOM 661 C C . ASP A 1 86 ? -1.166 1.172 -8.913 1.00 96.38 86 ASP A C 1
ATOM 663 O O . ASP A 1 86 ? -1.348 2.286 -8.396 1.00 96.38 86 ASP A O 1
ATOM 667 N N . THR A 1 87 ? -1.230 0.931 -10.222 1.00 93.88 87 THR A N 1
ATOM 668 C CA . THR A 1 87 ? -1.640 1.872 -11.269 1.00 93.88 87 THR A CA 1
ATOM 669 C C . THR A 1 87 ? -3.072 1.630 -11.753 1.00 93.88 87 THR A C 1
ATOM 671 O O . THR A 1 87 ? -3.626 2.511 -12.405 1.00 93.88 87 THR A O 1
ATOM 674 N N . GLU A 1 88 ? -3.693 0.491 -11.411 1.00 95.06 88 GLU A N 1
ATOM 675 C CA . GLU A 1 88 ? -5.082 0.184 -11.780 1.00 95.06 88 GLU A CA 1
ATOM 676 C C . GLU A 1 88 ? -6.073 0.952 -10.910 1.00 95.06 88 GLU A C 1
ATOM 678 O O . GLU A 1 88 ? -7.103 1.417 -11.398 1.00 95.06 88 GLU A O 1
ATOM 683 N N . ARG A 1 89 ? -5.774 1.108 -9.612 1.00 96.25 89 ARG A N 1
ATOM 684 C CA . ARG A 1 89 ? -6.627 1.905 -8.724 1.00 96.25 89 ARG A CA 1
ATOM 685 C C . ARG A 1 89 ? -6.385 3.402 -8.927 1.00 96.25 89 ARG A C 1
ATOM 687 O O . ARG A 1 89 ? -5.250 3.854 -8.731 1.00 96.25 89 ARG A O 1
ATOM 694 N N . PRO A 1 90 ? -7.437 4.207 -9.171 1.00 95.12 90 PRO A N 1
ATOM 695 C CA . PRO A 1 90 ? -7.322 5.657 -9.134 1.00 95.12 90 PRO A CA 1
ATOM 696 C C . PRO A 1 90 ? -6.802 6.161 -7.782 1.00 95.12 90 PRO A C 1
ATOM 698 O O . PRO A 1 90 ? -6.933 5.516 -6.738 1.00 95.12 90 PRO A O 1
ATOM 701 N N . VAL A 1 91 ? -6.216 7.357 -7.780 1.00 94.12 91 VAL A N 1
ATOM 702 C CA . VAL A 1 91 ? -5.759 7.997 -6.543 1.00 94.12 91 VAL A CA 1
ATOM 703 C C . VAL A 1 91 ? -6.970 8.316 -5.664 1.00 94.12 91 VAL A C 1
ATOM 705 O O . VAL A 1 91 ? -7.883 9.005 -6.102 1.00 94.12 91 VAL A O 1
ATOM 708 N N . TYR A 1 92 ? -6.950 7.901 -4.394 1.00 96.44 92 TYR A N 1
ATOM 709 C CA . TYR A 1 92 ? -8.067 8.129 -3.461 1.00 96.44 92 TYR A CA 1
ATOM 710 C C . TYR A 1 92 ? -8.401 9.613 -3.227 1.00 96.44 92 TYR A C 1
ATOM 712 O O . TYR A 1 92 ? -9.477 9.944 -2.732 1.00 96.44 92 TYR A O 1
ATOM 720 N N . MET A 1 93 ? -7.468 10.526 -3.526 1.00 95.25 93 MET A N 1
ATOM 721 C CA . MET A 1 93 ? -7.553 11.960 -3.214 1.00 95.25 93 MET A CA 1
ATOM 722 C C . MET A 1 93 ? -7.848 12.213 -1.727 1.00 95.25 93 MET A C 1
ATOM 724 O O . MET A 1 93 ? -8.629 13.090 -1.365 1.00 95.25 93 MET A O 1
ATOM 728 N N . ILE A 1 94 ? -7.244 11.403 -0.856 1.00 96.06 94 ILE A N 1
ATOM 729 C CA . ILE A 1 94 ? -7.381 11.484 0.596 1.00 96.06 94 ILE A CA 1
ATOM 730 C C . ILE A 1 94 ? -5.979 11.579 1.199 1.00 96.06 94 ILE A C 1
ATOM 732 O O . ILE A 1 94 ? -5.117 10.749 0.931 1.00 96.06 94 ILE A O 1
ATOM 736 N N . LYS A 1 95 ? -5.767 12.599 2.033 1.00 95.69 95 LYS A N 1
ATOM 737 C CA . LYS A 1 95 ? -4.570 12.761 2.872 1.00 95.69 95 LYS A CA 1
ATOM 738 C C . LYS A 1 95 ? -4.946 12.665 4.348 1.00 95.69 95 LYS A C 1
ATOM 740 O O . LYS A 1 95 ? -6.125 12.687 4.701 1.00 95.69 95 LYS A O 1
ATOM 745 N N . GLU A 1 96 ? -3.954 12.640 5.227 1.00 96.12 96 GLU A N 1
ATOM 746 C CA . GLU A 1 96 ? -4.102 12.452 6.674 1.00 96.12 96 GLU A CA 1
ATOM 747 C C . GLU A 1 96 ? -5.065 13.465 7.299 1.00 96.12 96 GLU A C 1
ATOM 749 O O . GLU A 1 96 ? -5.874 13.108 8.145 1.00 96.12 96 GLU A O 1
ATOM 754 N N . LYS A 1 97 ? -5.041 14.729 6.847 1.00 95.25 97 LYS A N 1
ATOM 755 C CA . LYS A 1 97 ? -5.966 15.769 7.337 1.00 95.25 97 LYS A CA 1
ATOM 756 C C . LYS A 1 97 ? -7.429 15.473 6.980 1.00 95.25 97 LYS A C 1
ATOM 758 O O . LYS A 1 97 ? -8.324 15.901 7.699 1.00 95.25 97 LYS A O 1
ATOM 763 N N . ALA A 1 98 ? -7.691 14.842 5.835 1.00 97.06 98 ALA A N 1
ATOM 764 C CA . ALA A 1 98 ? -9.045 14.464 5.432 1.00 97.06 98 ALA A CA 1
ATOM 765 C C . ALA A 1 98 ? -9.493 13.203 6.184 1.00 97.06 98 ALA A C 1
ATOM 767 O O . ALA A 1 98 ? -10.564 13.219 6.785 1.00 97.06 98 ALA A O 1
ATOM 768 N N . LEU A 1 99 ? -8.627 12.180 6.257 1.00 97.50 99 LEU A N 1
ATOM 769 C CA . LEU A 1 99 ? -8.864 10.979 7.069 1.00 97.50 99 LEU A CA 1
ATOM 770 C C . LEU A 1 99 ? -9.163 11.322 8.525 1.00 97.50 99 LEU A C 1
ATOM 772 O O . LEU A 1 99 ? -10.117 10.792 9.082 1.00 97.50 99 LEU A O 1
ATOM 776 N N . SER A 1 100 ? -8.393 12.225 9.138 1.00 96.94 100 SER A N 1
ATOM 777 C CA . SER A 1 100 ? -8.602 12.604 10.535 1.00 96.94 100 SER A CA 1
ATOM 778 C C . SER A 1 100 ? -9.981 13.216 10.768 1.00 96.94 100 SER A C 1
ATOM 780 O O . SER A 1 100 ? -10.649 12.836 11.724 1.00 96.94 100 SER A O 1
ATOM 782 N N . ARG A 1 101 ? -10.449 14.104 9.879 1.00 97.75 101 ARG A N 1
ATOM 783 C CA . ARG A 1 101 ? -11.801 14.682 9.964 1.00 97.75 101 ARG A CA 1
ATOM 784 C C . ARG A 1 101 ? -12.889 13.624 9.792 1.00 97.75 101 ARG A C 1
ATOM 786 O O . ARG A 1 101 ? -13.817 13.595 10.595 1.00 97.75 101 ARG A O 1
ATOM 793 N N . MET A 1 102 ? -12.754 12.749 8.794 1.00 98.19 102 MET A N 1
ATOM 794 C CA . MET A 1 102 ? -13.722 11.674 8.546 1.00 98.19 102 MET A CA 1
ATOM 795 C C . MET A 1 102 ? -13.805 10.726 9.748 1.00 98.19 102 MET A C 1
ATOM 797 O O . MET A 1 102 ? -14.898 10.427 10.207 1.00 98.19 102 MET A O 1
ATOM 801 N N . TYR A 1 103 ? -12.670 10.323 10.327 1.00 97.69 103 TYR A N 1
ATOM 802 C CA . TYR A 1 103 ? -12.653 9.449 11.503 1.00 97.69 103 TYR A CA 1
ATOM 803 C C . TYR A 1 103 ? -13.153 10.131 12.778 1.00 97.69 103 TYR A C 1
ATOM 805 O O . TYR A 1 103 ? -13.831 9.487 13.568 1.00 97.69 103 TYR A O 1
ATOM 813 N N . VAL A 1 104 ? -12.893 11.428 12.978 1.00 97.75 104 VAL A N 1
ATOM 814 C CA . VAL A 1 104 ? -13.520 12.194 14.073 1.00 97.75 104 VAL A CA 1
ATOM 815 C C . VAL A 1 104 ? -15.043 12.168 13.948 1.00 97.75 104 VAL A C 1
ATOM 817 O O . VAL A 1 104 ? -15.721 11.980 14.956 1.00 97.75 104 VAL A O 1
ATOM 820 N N . SER A 1 105 ? -15.567 12.324 12.727 1.00 97.56 105 SER A N 1
ATOM 821 C CA . SER A 1 105 ? -17.006 12.260 12.460 1.00 97.56 105 SER A CA 1
ATOM 822 C C . SER A 1 105 ? -17.569 10.850 12.659 1.00 97.56 105 SER A C 1
ATOM 824 O O . SER A 1 105 ? -18.553 10.708 13.374 1.00 97.56 105 SER A O 1
ATOM 826 N N . ILE A 1 106 ? -16.926 9.819 12.099 1.00 97.00 106 ILE A N 1
ATOM 827 C CA . ILE A 1 106 ? -17.339 8.408 12.223 1.00 97.00 106 ILE A CA 1
ATOM 828 C C . ILE A 1 106 ? -17.376 7.968 13.690 1.00 97.00 106 ILE A C 1
ATOM 830 O O . ILE A 1 106 ? -18.312 7.299 14.110 1.00 97.00 106 ILE A O 1
ATOM 834 N N . LEU A 1 107 ? -16.376 8.366 14.477 1.00 96.31 107 LEU A N 1
ATOM 835 C CA . LEU A 1 107 ? -16.266 8.012 15.892 1.00 96.31 107 LEU A CA 1
ATOM 836 C C . LEU A 1 107 ? -17.100 8.915 16.816 1.00 96.31 107 LEU A C 1
ATOM 838 O O . LEU A 1 107 ? -17.088 8.704 18.028 1.00 96.31 107 LEU A O 1
ATOM 842 N N . GLY A 1 108 ? -17.753 9.953 16.282 1.00 96.06 108 GLY A N 1
ATOM 843 C CA . GLY A 1 108 ? -18.534 10.909 17.069 1.00 96.06 108 GLY A CA 1
ATOM 844 C C . GLY A 1 108 ? -17.729 11.603 18.174 1.00 96.06 108 GLY A C 1
ATOM 845 O O . GLY A 1 108 ? -18.244 11.806 19.272 1.00 96.06 108 GLY A O 1
ATOM 846 N N . LEU A 1 109 ? -16.449 11.927 17.937 1.00 96.25 109 LEU A N 1
ATOM 847 C CA . LEU A 1 109 ? -15.580 12.438 19.005 1.00 96.25 109 LEU A CA 1
ATOM 848 C C . LEU A 1 109 ? -15.939 13.892 19.394 1.00 96.25 109 LEU A C 1
ATOM 850 O O . LEU A 1 109 ? -15.885 14.784 18.534 1.00 96.25 109 LEU A O 1
ATOM 854 N N . PRO A 1 110 ? -16.207 14.173 20.688 1.00 95.69 110 PRO A N 1
ATOM 855 C CA . PRO A 1 110 ? -16.500 15.525 21.172 1.00 95.69 110 PRO A CA 1
ATOM 856 C C . PRO A 1 110 ? -15.352 16.513 20.938 1.00 95.69 110 PRO A C 1
ATOM 858 O O . PRO A 1 110 ? -14.186 16.115 20.896 1.00 95.69 110 PRO A O 1
ATOM 861 N N . GLU A 1 111 ? -15.668 17.810 20.849 1.00 93.31 111 GLU A N 1
ATOM 862 C CA . GLU A 1 111 ? -14.689 18.900 20.646 1.00 93.31 111 GLU A CA 1
ATOM 863 C C . GLU A 1 111 ? -13.554 18.891 21.664 1.00 93.31 111 GLU A C 1
ATOM 865 O O . GLU A 1 111 ? -12.378 18.980 21.298 1.00 93.31 111 GLU A O 1
ATOM 870 N N . GLU A 1 112 ? -13.903 18.658 22.925 1.00 92.81 112 GLU A N 1
ATOM 871 C CA . GLU A 1 112 ? -12.940 18.677 24.019 1.00 92.81 112 GLU A CA 1
ATOM 872 C C . GLU A 1 112 ? -12.143 17.386 24.188 1.00 92.81 112 GLU A C 1
ATOM 874 O O . GLU A 1 112 ? -11.180 17.356 24.958 1.00 92.81 112 GLU A O 1
ATOM 879 N N . SER A 1 113 ? -12.477 16.336 23.432 1.00 94.69 113 SER A N 1
ATOM 880 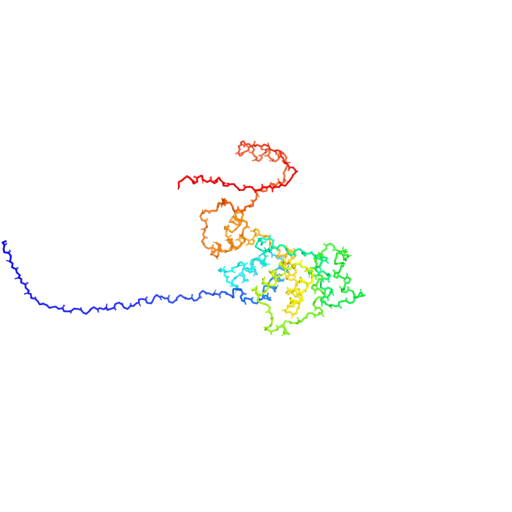C CA . SER A 1 113 ? -11.812 15.042 23.538 1.00 94.69 113 SER A CA 1
ATOM 881 C C . SER A 1 113 ? -10.324 15.138 23.191 1.00 94.69 113 SER A C 1
ATOM 883 O O . SER A 1 113 ? -9.939 15.597 22.110 1.00 94.69 113 SER A O 1
ATOM 885 N N . GLY A 1 114 ? -9.476 14.614 24.081 1.00 93.44 114 GLY A N 1
ATOM 886 C CA . GLY A 1 114 ? -8.048 14.439 23.810 1.00 93.44 114 GLY A CA 1
ATOM 887 C C . GLY A 1 114 ? -7.792 13.596 22.556 1.00 93.44 114 GLY A C 1
ATOM 888 O O . GLY A 1 114 ? -6.899 13.918 21.777 1.00 93.44 114 GLY A O 1
ATOM 889 N N . ASP A 1 115 ? -8.634 12.591 22.295 1.00 94.44 115 ASP A N 1
ATOM 890 C CA . ASP A 1 115 ? -8.526 11.739 21.107 1.00 94.44 115 ASP A CA 1
ATOM 891 C C . ASP A 1 115 ? -8.858 12.512 19.814 1.00 94.44 115 ASP A C 1
ATOM 893 O O . ASP A 1 115 ? -8.170 12.352 18.805 1.00 94.44 115 ASP A O 1
ATOM 897 N N . ARG A 1 116 ? -9.843 13.427 19.838 1.00 96.00 116 ARG A N 1
ATOM 898 C CA . ARG A 1 116 ? -10.110 14.330 18.700 1.00 96.00 116 ARG A CA 1
ATOM 899 C C . ARG A 1 116 ? -8.913 15.235 18.434 1.00 96.00 116 ARG A C 1
ATOM 901 O O . ARG A 1 116 ? -8.474 15.365 17.289 1.00 96.00 116 ARG A O 1
ATOM 908 N N . LYS A 1 117 ? -8.370 15.852 19.489 1.00 93.69 117 LYS A N 1
ATOM 909 C CA . LYS A 1 117 ? -7.194 16.731 19.400 1.00 93.69 117 LYS A CA 1
ATOM 910 C C . LYS A 1 117 ? -5.981 15.964 18.857 1.00 93.69 117 LYS A C 1
ATOM 912 O O . LYS A 1 117 ? -5.272 16.518 18.016 1.00 93.69 117 LYS A O 1
ATOM 917 N N . LEU A 1 118 ? -5.798 14.700 19.255 1.00 92.56 118 LEU A N 1
ATOM 918 C CA . LEU A 1 118 ? -4.754 13.800 18.756 1.00 92.56 118 LEU A CA 1
ATOM 919 C C . LEU A 1 118 ? -4.904 13.500 17.258 1.00 92.56 118 LEU A C 1
ATOM 921 O O . LEU A 1 118 ? -3.937 13.666 16.520 1.00 92.56 118 LEU A O 1
ATOM 925 N N . LEU A 1 119 ? -6.095 13.113 16.786 1.00 94.62 119 LEU A N 1
ATOM 926 C CA . LEU A 1 119 ? -6.321 12.816 15.363 1.00 94.62 119 LEU A CA 1
ATOM 927 C C . LEU A 1 119 ? -6.122 14.051 14.477 1.00 94.62 119 LEU A C 1
ATOM 929 O O . LEU A 1 119 ? -5.466 13.982 13.435 1.00 94.62 119 LEU A O 1
ATOM 933 N N . LEU A 1 120 ? -6.680 15.196 14.880 1.00 94.56 120 LEU A N 1
ATOM 934 C CA . LEU A 1 120 ? -6.605 16.430 14.093 1.00 94.56 120 LEU A CA 1
ATOM 935 C C . LEU A 1 120 ? -5.195 17.035 14.089 1.00 94.56 120 LEU A C 1
ATOM 937 O O . LEU A 1 120 ? -4.781 17.601 13.077 1.00 94.56 120 LEU A O 1
ATOM 941 N N . ASN A 1 121 ? -4.446 16.885 15.186 1.00 91.69 121 ASN A N 1
ATOM 942 C CA . ASN A 1 121 ? -3.107 17.450 15.365 1.00 91.69 121 ASN A CA 1
ATOM 943 C C . ASN A 1 121 ? -2.021 16.377 15.506 1.00 91.69 121 ASN A C 1
ATOM 945 O O . ASN A 1 121 ? -1.054 16.577 16.242 1.00 91.69 121 ASN A O 1
ATOM 949 N N . TRP A 1 122 ? -2.143 15.265 14.781 1.00 88.31 122 TRP A N 1
ATOM 950 C CA . TRP A 1 122 ? -1.265 14.095 14.922 1.00 88.31 122 TRP A CA 1
ATOM 951 C C . TRP A 1 122 ? 0.239 14.412 14.813 1.00 88.31 122 TRP A C 1
ATOM 953 O O . TRP A 1 122 ? 1.058 13.724 15.414 1.00 88.31 122 TRP A O 1
ATOM 963 N N . LYS A 1 123 ? 0.612 15.500 14.121 1.00 85.25 123 LYS A N 1
ATOM 964 C CA . LYS A 1 123 ? 2.004 15.970 13.994 1.00 85.25 123 LYS A CA 1
ATOM 965 C C . LYS A 1 123 ? 2.555 16.715 15.224 1.00 85.25 123 LYS A C 1
ATOM 967 O O . LYS A 1 123 ? 3.769 16.745 15.397 1.00 85.25 123 LYS A O 1
ATOM 972 N N . ARG A 1 124 ? 1.713 17.340 16.063 1.00 67.31 124 ARG A N 1
ATOM 973 C CA . ARG A 1 124 ? 2.135 18.329 17.088 1.00 67.31 124 ARG A CA 1
ATOM 974 C C . ARG A 1 124 ? 2.810 17.738 18.339 1.00 67.31 124 ARG A C 1
ATOM 976 O O . ARG A 1 124 ? 3.409 18.495 19.087 1.00 67.31 124 ARG A O 1
ATOM 983 N N . GLY A 1 125 ? 2.759 16.423 18.566 1.00 55.38 125 GLY A N 1
ATOM 984 C CA . GLY A 1 125 ? 3.320 15.765 19.764 1.00 55.38 125 GLY A CA 1
ATOM 985 C C . GLY A 1 125 ? 4.748 15.214 19.624 1.00 55.38 125 GLY A C 1
ATOM 986 O O . GLY A 1 125 ? 5.178 14.417 20.453 1.00 55.38 125 GLY A O 1
ATOM 987 N N . SER A 1 126 ? 5.478 15.571 18.565 1.00 54.09 126 SER A N 1
ATOM 988 C CA . SER A 1 126 ? 6.776 14.979 18.201 1.00 54.09 126 SER A CA 1
ATOM 989 C C . SER A 1 126 ? 7.961 15.571 18.983 1.00 54.09 126 SER A C 1
ATOM 991 O O . SER A 1 126 ? 8.876 16.136 18.391 1.00 54.09 126 SER A O 1
ATOM 993 N N . GLY A 1 127 ? 7.955 15.460 20.313 1.00 47.34 127 GLY A N 1
ATOM 994 C CA . GLY A 1 127 ? 9.072 15.902 21.166 1.00 47.34 127 GLY A CA 1
ATOM 995 C C . GLY A 1 127 ? 10.276 14.947 21.202 1.00 47.34 127 GLY A C 1
ATOM 996 O O . GLY A 1 127 ? 11.309 15.293 21.762 1.00 47.34 127 GLY A O 1
ATOM 997 N N . SER A 1 128 ? 10.170 13.749 20.614 1.00 46.00 128 SER A N 1
ATOM 998 C CA . SER A 1 128 ? 11.239 12.742 20.586 1.00 46.00 128 SER A CA 1
ATOM 999 C C . SER A 1 128 ? 11.407 12.178 19.177 1.00 46.00 128 SER A C 1
ATOM 1001 O O . SER A 1 128 ? 10.465 11.640 18.596 1.00 46.00 128 SER A O 1
ATOM 1003 N N . ALA A 1 129 ? 12.623 12.282 18.638 1.00 50.81 129 ALA A N 1
ATOM 1004 C CA . ALA A 1 129 ? 13.003 11.848 17.291 1.00 50.81 129 ALA A CA 1
ATOM 1005 C C . ALA A 1 129 ? 12.935 10.318 17.064 1.00 50.81 129 ALA A C 1
ATOM 1007 O O . ALA A 1 129 ? 13.210 9.855 15.961 1.00 50.81 129 ALA A O 1
ATOM 1008 N N . ALA A 1 130 ? 12.588 9.528 18.088 1.00 47.09 130 ALA A N 1
ATOM 1009 C CA . ALA A 1 130 ? 12.704 8.069 18.066 1.00 47.09 130 ALA A CA 1
ATOM 1010 C C . ALA A 1 130 ? 11.408 7.307 17.720 1.00 47.09 130 ALA A C 1
ATOM 1012 O O . ALA A 1 130 ? 11.471 6.112 17.442 1.00 47.09 130 ALA A O 1
ATOM 1013 N N . THR A 1 131 ? 10.232 7.949 17.731 1.00 52.50 131 THR A N 1
ATOM 1014 C CA . THR A 1 131 ? 8.959 7.257 17.433 1.00 52.50 131 THR A CA 1
ATOM 1015 C C . THR A 1 131 ? 8.515 7.551 16.006 1.00 52.50 131 THR A C 1
ATOM 1017 O O . THR A 1 131 ? 8.421 8.717 15.625 1.00 52.50 131 THR A O 1
ATOM 1020 N N . ILE A 1 132 ? 8.212 6.506 15.226 1.00 56.38 132 ILE A N 1
ATOM 1021 C CA . ILE A 1 132 ? 7.595 6.631 13.897 1.00 56.38 132 ILE A CA 1
ATOM 1022 C C . ILE A 1 132 ? 6.314 7.457 14.053 1.00 56.38 132 ILE A C 1
ATOM 1024 O O . ILE A 1 132 ? 5.321 7.010 14.622 1.00 56.38 132 ILE A O 1
ATOM 1028 N N . ASN A 1 133 ? 6.367 8.707 13.603 1.00 75.44 133 ASN A N 1
ATOM 1029 C CA . ASN A 1 133 ? 5.267 9.648 13.727 1.00 75.44 133 ASN A CA 1
ATOM 1030 C C . ASN A 1 133 ? 4.397 9.553 12.473 1.00 75.44 133 ASN A C 1
ATOM 1032 O O . ASN A 1 133 ? 4.559 10.340 11.542 1.00 75.44 133 ASN A O 1
ATOM 1036 N N . SER A 1 134 ? 3.525 8.546 12.425 1.00 88.69 134 SER A N 1
ATOM 1037 C CA . SER A 1 134 ? 2.616 8.314 11.302 1.00 88.69 134 SER A CA 1
ATOM 1038 C C . SER A 1 134 ? 1.160 8.416 11.759 1.00 88.69 134 SER A C 1
ATOM 1040 O O . SER A 1 134 ? 0.796 7.941 12.838 1.00 88.69 134 SER A O 1
ATOM 1042 N N . PHE A 1 135 ? 0.306 9.035 10.938 1.00 94.44 135 PHE A N 1
ATOM 1043 C CA . PHE A 1 135 ? -1.119 9.192 11.246 1.00 94.44 135 PHE A CA 1
ATOM 1044 C C . PHE A 1 135 ? -1.834 7.856 11.536 1.00 94.44 135 PHE A C 1
ATOM 1046 O O . PHE A 1 135 ? -2.533 7.803 12.545 1.00 94.44 135 PHE A O 1
ATOM 1053 N N . PRO A 1 136 ? -1.653 6.771 10.749 1.00 96.12 136 PRO A N 1
ATOM 1054 C CA . PRO A 1 136 ? -2.256 5.469 11.043 1.00 96.12 136 PRO A CA 1
ATOM 1055 C C . PRO A 1 136 ? -1.919 4.908 12.428 1.00 96.12 136 PRO A C 1
ATOM 1057 O O . PRO A 1 136 ? -2.774 4.280 13.044 1.00 96.12 136 PRO A O 1
ATOM 1060 N N . ASP A 1 137 ? -0.709 5.153 12.946 1.00 93.31 137 ASP A N 1
ATOM 1061 C CA . ASP A 1 137 ? -0.324 4.698 14.289 1.00 93.31 137 ASP A CA 1
ATOM 1062 C C . ASP A 1 137 ? -1.059 5.509 15.369 1.00 93.31 137 ASP A C 1
ATOM 1064 O O . ASP A 1 137 ? -1.607 4.945 16.310 1.00 93.31 137 ASP A O 1
ATOM 1068 N N . LYS A 1 138 ? -1.181 6.833 15.192 1.00 93.50 138 LYS A N 1
ATOM 1069 C CA . LYS A 1 138 ? -1.987 7.677 16.095 1.00 93.50 138 LYS A CA 1
ATOM 1070 C C . LYS A 1 138 ? -3.476 7.359 16.026 1.00 93.50 138 LYS A C 1
ATOM 1072 O O . LYS A 1 138 ? -4.173 7.436 17.034 1.00 93.50 138 LYS A O 1
ATOM 1077 N N . ALA A 1 139 ? -3.970 7.008 14.844 1.00 95.81 139 ALA A N 1
ATOM 1078 C CA . ALA A 1 139 ? -5.343 6.575 14.671 1.00 95.81 139 ALA A CA 1
ATOM 1079 C C . ALA A 1 139 ? -5.595 5.231 15.361 1.00 95.81 139 ALA A C 1
ATOM 1081 O O . ALA A 1 139 ? -6.614 5.090 16.032 1.00 95.81 139 ALA A O 1
ATOM 1082 N N . TYR A 1 140 ? -4.653 4.286 15.277 1.00 95.88 140 TYR A N 1
ATOM 1083 C CA . TYR A 1 140 ? -4.715 3.022 16.010 1.00 95.88 140 TYR A CA 1
ATOM 1084 C C . TYR A 1 140 ? -4.892 3.238 17.520 1.00 95.88 140 TYR A C 1
ATOM 1086 O O . TYR A 1 140 ? -5.797 2.643 18.100 1.00 95.88 140 TYR A O 1
ATOM 1094 N N . ASP A 1 141 ? -4.116 4.138 18.135 1.00 93.56 141 ASP A N 1
ATOM 1095 C CA . ASP A 1 141 ? -4.208 4.433 19.575 1.00 93.56 141 ASP A CA 1
ATOM 1096 C C . ASP A 1 141 ? -5.621 4.880 20.002 1.00 93.56 141 ASP A C 1
ATOM 1098 O O . ASP A 1 141 ? -6.085 4.576 21.102 1.00 93.56 141 ASP A O 1
ATOM 1102 N N . VAL A 1 142 ? -6.326 5.605 19.129 1.00 95.38 142 VAL A N 1
ATOM 1103 C CA . VAL A 1 142 ? -7.704 6.067 19.363 1.00 95.38 142 VAL A CA 1
ATOM 1104 C C . VAL A 1 142 ? -8.722 4.959 19.089 1.00 95.38 142 VAL A C 1
ATOM 1106 O O . VAL A 1 142 ? -9.688 4.802 19.844 1.00 95.38 142 VAL A O 1
ATOM 1109 N N . LEU A 1 143 ? -8.510 4.201 18.013 1.00 95.94 143 LEU A N 1
ATOM 1110 C CA . LEU A 1 143 ? -9.393 3.135 17.548 1.00 95.94 143 LEU A CA 1
ATOM 1111 C C . LEU A 1 143 ? -9.383 1.924 18.481 1.00 95.94 143 LEU A C 1
ATOM 1113 O O . LEU A 1 143 ? -10.442 1.359 18.737 1.00 95.94 143 LEU A O 1
ATOM 1117 N N . ALA A 1 144 ? -8.228 1.557 19.038 1.00 94.06 144 ALA A N 1
ATOM 1118 C CA . ALA A 1 144 ? -8.078 0.415 19.940 1.00 94.06 144 ALA A CA 1
ATOM 1119 C C . ALA A 1 144 ? -8.942 0.529 21.209 1.00 94.06 144 ALA A C 1
ATOM 1121 O O . ALA A 1 144 ? -9.271 -0.480 21.820 1.00 94.06 144 ALA A O 1
ATOM 1122 N N . LYS A 1 145 ? -9.352 1.750 21.581 1.00 93.44 145 LYS A N 1
ATOM 1123 C CA . LYS A 1 145 ? -10.232 2.021 22.727 1.00 93.44 145 LYS A CA 1
ATOM 1124 C C . LYS A 1 145 ? -11.728 1.833 22.421 1.00 93.44 145 LYS A C 1
ATOM 1126 O O . LYS A 1 145 ? -12.531 1.930 23.340 1.00 93.44 145 LYS A O 1
ATOM 1131 N N . ARG A 1 146 ? -12.115 1.699 21.143 1.00 90.25 146 ARG A N 1
ATOM 1132 C CA . ARG A 1 146 ? -13.515 1.838 20.677 1.00 90.25 146 ARG A CA 1
ATOM 1133 C C . ARG A 1 146 ? -13.967 0.803 19.654 1.00 90.25 146 ARG A C 1
ATOM 1135 O O . ARG A 1 146 ? -15.165 0.596 19.510 1.00 90.25 146 ARG A O 1
ATOM 1142 N N . CYS A 1 147 ? -13.045 0.233 18.883 1.00 86.50 147 CYS A N 1
ATOM 1143 C CA . CYS A 1 147 ? -13.398 -0.722 17.838 1.00 86.50 147 CYS A CA 1
ATOM 1144 C C . CYS A 1 147 ? -13.828 -2.052 18.442 1.00 86.50 147 CYS A C 1
ATOM 1146 O O . CYS A 1 147 ? -13.270 -2.481 19.453 1.00 86.50 147 CYS A O 1
ATOM 1148 N N . ALA A 1 148 ? -14.745 -2.722 17.747 1.00 84.69 148 ALA A N 1
ATOM 1149 C CA . ALA A 1 148 ? -15.123 -4.086 18.062 1.00 84.69 148 ALA A CA 1
ATOM 1150 C C . ALA A 1 148 ? -13.893 -5.009 18.081 1.00 84.69 148 ALA A C 1
ATOM 1152 O O . ALA A 1 148 ? -12.962 -4.897 17.267 1.00 84.69 148 ALA A O 1
ATOM 1153 N N . THR A 1 149 ? -13.905 -5.918 19.042 1.00 86.56 149 THR A N 1
ATOM 1154 C CA . THR A 1 149 ? -12.925 -6.982 19.222 1.00 86.56 149 THR A CA 1
ATOM 1155 C C . THR A 1 149 ? -12.979 -7.983 18.067 1.00 86.56 149 THR A C 1
ATOM 1157 O O . THR A 1 149 ? -13.929 -8.041 17.280 1.00 86.56 149 THR A O 1
ATOM 1160 N N . ALA A 1 150 ? -11.929 -8.795 17.936 1.00 83.62 150 ALA A N 1
ATOM 1161 C CA . ALA A 1 150 ? -11.882 -9.829 16.906 1.00 83.62 150 ALA A CA 1
ATOM 1162 C C . ALA A 1 150 ? -13.005 -10.867 17.087 1.00 83.62 150 ALA A C 1
ATOM 1164 O O . ALA A 1 1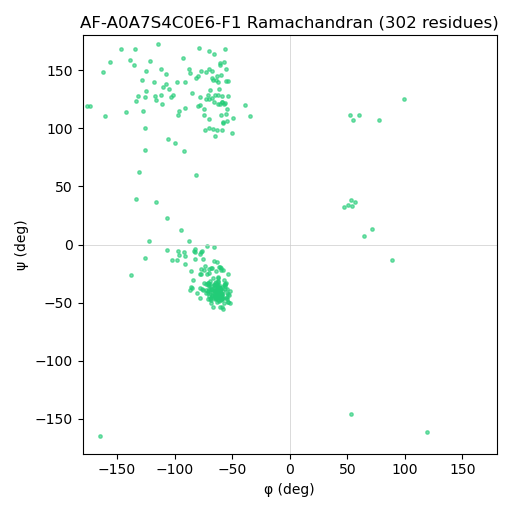50 ? -13.492 -11.427 16.102 1.00 83.62 150 ALA A O 1
ATOM 1165 N N . GLU A 1 151 ? -13.394 -11.103 18.337 1.00 83.19 151 GLU A N 1
ATOM 1166 C CA . GLU A 1 151 ? -14.445 -12.009 18.774 1.00 83.19 151 GLU A CA 1
ATOM 1167 C C . GLU A 1 151 ? -15.830 -11.492 18.373 1.00 83.19 151 GLU A C 1
ATOM 1169 O O . GLU A 1 151 ? -16.606 -12.244 17.784 1.00 83.19 151 GLU A O 1
ATOM 1174 N N . GLU A 1 152 ? -16.115 -10.208 18.612 1.00 85.12 152 GLU A N 1
ATOM 1175 C CA . GLU A 1 152 ? -17.387 -9.565 18.241 1.00 85.12 152 GLU A CA 1
ATOM 1176 C C . GLU A 1 152 ? -17.606 -9.527 16.725 1.00 85.12 152 GLU A C 1
ATOM 1178 O O . GLU A 1 152 ? -18.734 -9.639 16.252 1.00 85.12 152 GLU A O 1
ATOM 1183 N N . LEU A 1 153 ? -16.529 -9.417 15.945 1.00 86.19 153 LEU A N 1
ATOM 1184 C CA . LEU A 1 153 ? -16.604 -9.366 14.484 1.00 86.19 153 LEU A CA 1
ATOM 1185 C C . LEU A 1 153 ? -16.599 -10.749 13.814 1.00 86.19 153 LEU A C 1
ATOM 1187 O O . LEU A 1 153 ? -16.580 -10.836 12.582 1.00 86.19 153 LEU A O 1
ATOM 1191 N N . LYS A 1 154 ? -16.583 -11.849 14.576 1.00 79.88 154 LYS A N 1
ATOM 1192 C CA . LYS A 1 154 ? -16.452 -13.206 14.026 1.00 79.88 154 LYS A CA 1
ATOM 1193 C C . LYS A 1 154 ? -17.552 -13.500 12.993 1.00 79.88 154 LYS A C 1
ATOM 1195 O O . LYS A 1 154 ? -18.735 -13.458 13.295 1.00 79.88 154 LYS A O 1
ATOM 1200 N N . GLY A 1 155 ? -17.145 -13.830 11.765 1.00 77.12 155 GLY A N 1
ATOM 1201 C CA . GLY A 1 155 ? -18.053 -14.114 10.641 1.00 77.12 155 GLY A CA 1
ATOM 1202 C C . GLY A 1 155 ? -18.470 -12.894 9.808 1.00 77.12 155 GLY A C 1
ATOM 1203 O O . GLY A 1 155 ? -18.952 -13.080 8.699 1.00 77.12 155 GLY A O 1
ATOM 1204 N N . ALA A 1 156 ? -18.222 -11.668 10.280 1.00 84.00 156 ALA A N 1
ATOM 1205 C CA . ALA A 1 156 ? -18.512 -10.428 9.550 1.00 84.00 156 ALA A CA 1
ATOM 1206 C C . ALA A 1 156 ? -17.254 -9.729 8.993 1.00 84.00 156 ALA A C 1
ATOM 1208 O O . ALA A 1 156 ? -17.362 -8.723 8.286 1.00 84.00 156 ALA A O 1
ATOM 1209 N N . ARG A 1 157 ? -16.056 -10.240 9.308 1.00 90.56 157 ARG A N 1
ATOM 1210 C CA . ARG A 1 157 ? -14.769 -9.647 8.900 1.00 90.56 157 ARG A CA 1
ATOM 1211 C C . ARG A 1 157 ? -14.556 -9.737 7.398 1.00 90.56 157 ARG A C 1
ATOM 1213 O O . ARG A 1 157 ? -14.963 -10.706 6.768 1.00 90.56 157 ARG A O 1
ATOM 1220 N N . PHE A 1 158 ? -13.843 -8.756 6.863 1.00 96.81 158 PHE A N 1
ATOM 1221 C CA . PHE A 1 158 ? -13.507 -8.725 5.450 1.00 96.81 158 PHE A CA 1
ATOM 1222 C C . PHE A 1 158 ? -12.541 -9.843 5.039 1.00 96.81 158 PHE A C 1
ATOM 1224 O O . PHE A 1 158 ? -11.582 -10.177 5.742 1.00 96.81 158 PHE A O 1
ATOM 1231 N N . SER A 1 159 ? -12.760 -10.356 3.840 1.00 97.25 159 SER A N 1
ATOM 1232 C CA . SER A 1 159 ? -11.770 -11.021 3.000 1.00 97.25 159 SER A CA 1
ATOM 1233 C C . SER A 1 159 ? -10.873 -10.006 2.276 1.00 97.25 159 SER A C 1
ATOM 1235 O O . SER A 1 159 ? -11.143 -8.803 2.252 1.00 97.25 159 SER A O 1
ATOM 1237 N N . VAL A 1 160 ? -9.787 -10.480 1.662 1.00 97.81 160 VAL A N 1
ATOM 1238 C CA . VAL A 1 160 ? -8.926 -9.654 0.799 1.00 97.81 160 VAL A CA 1
ATOM 1239 C C . VAL A 1 160 ? -9.705 -9.095 -0.395 1.00 97.81 160 VAL A C 1
ATOM 1241 O O . VAL A 1 160 ? -9.472 -7.945 -0.772 1.00 97.81 160 VAL A O 1
ATOM 1244 N N . ALA A 1 161 ? -10.633 -9.870 -0.966 1.00 97.38 161 ALA A N 1
ATOM 1245 C CA . ALA A 1 161 ? -11.528 -9.410 -2.026 1.00 97.38 161 ALA A CA 1
ATOM 1246 C C . ALA A 1 161 ? -12.354 -8.203 -1.567 1.00 97.38 161 ALA A C 1
ATOM 1248 O O . ALA A 1 161 ? -12.247 -7.128 -2.151 1.00 97.38 161 ALA A O 1
ATOM 1249 N N . GLU A 1 162 ? -13.085 -8.344 -0.460 1.00 98.06 162 GLU A N 1
ATOM 1250 C CA . GLU A 1 162 ? -13.971 -7.283 0.024 1.00 98.06 162 GLU A CA 1
ATOM 1251 C C . GLU A 1 162 ? -13.195 -6.029 0.455 1.00 98.06 162 GLU A C 1
ATOM 1253 O O . GLU A 1 162 ? -13.662 -4.917 0.227 1.00 98.06 162 GLU A O 1
ATOM 1258 N N . VAL A 1 163 ? -11.991 -6.157 1.035 1.00 98.56 163 VAL A N 1
ATOM 1259 C CA . VAL A 1 163 ? -11.151 -4.972 1.302 1.00 98.56 163 VAL A CA 1
ATOM 1260 C C . VAL A 1 163 ? -10.776 -4.265 0.004 1.00 98.56 163 VAL A C 1
ATOM 1262 O O . VAL A 1 163 ? -10.827 -3.037 -0.053 1.00 98.56 163 VAL A O 1
ATOM 1265 N N . ASN A 1 164 ? -10.411 -5.007 -1.045 1.00 98.44 164 ASN A N 1
ATOM 1266 C CA . ASN A 1 164 ? -10.126 -4.401 -2.341 1.00 98.44 164 ASN A CA 1
ATOM 1267 C C . ASN A 1 164 ? -11.362 -3.719 -2.937 1.00 98.44 164 ASN A C 1
ATOM 1269 O O . ASN A 1 164 ? -11.218 -2.602 -3.421 1.00 98.44 164 ASN A O 1
ATOM 1273 N N . GLU A 1 165 ? -12.551 -4.311 -2.820 1.00 98.50 165 GLU A N 1
ATOM 1274 C CA . GLU A 1 165 ? -13.814 -3.695 -3.248 1.00 98.50 165 GLU A CA 1
ATOM 1275 C C . GLU A 1 165 ? -14.106 -2.394 -2.491 1.00 98.50 165 GLU A C 1
ATOM 1277 O O . GLU A 1 165 ? -14.462 -1.391 -3.105 1.00 98.50 165 GLU A O 1
ATOM 1282 N N . GLN A 1 166 ? -13.904 -2.361 -1.167 1.00 98.62 166 GLN A N 1
ATOM 1283 C CA . GLN A 1 166 ? -14.069 -1.130 -0.384 1.00 98.62 166 GLN A CA 1
ATOM 1284 C C . GLN A 1 166 ? -13.061 -0.052 -0.803 1.00 98.62 166 GLN A C 1
ATOM 1286 O O . GLN A 1 166 ? -13.406 1.124 -0.895 1.00 98.62 166 GLN A O 1
ATOM 1291 N N . LEU A 1 167 ? -11.813 -0.430 -1.084 1.00 98.69 167 LEU A N 1
ATOM 1292 C CA . LEU A 1 167 ? -10.801 0.504 -1.577 1.00 98.69 167 LEU A CA 1
ATOM 1293 C C . LEU A 1 167 ? -11.117 0.990 -2.999 1.00 98.69 167 LEU A C 1
ATOM 1295 O O . LEU A 1 167 ? -10.931 2.169 -3.294 1.00 98.69 167 LEU A O 1
ATOM 1299 N N . ASP A 1 168 ? -11.637 0.124 -3.864 1.00 98.50 168 ASP A N 1
ATOM 1300 C CA . ASP A 1 168 ? -12.082 0.499 -5.204 1.00 98.50 168 ASP A CA 1
ATOM 1301 C C . ASP A 1 168 ? -13.281 1.463 -5.112 1.00 98.50 168 ASP A C 1
ATOM 1303 O O . ASP A 1 168 ? -13.264 2.518 -5.748 1.00 98.50 168 ASP A O 1
ATOM 1307 N N . ALA A 1 169 ? -14.258 1.200 -4.238 1.00 98.50 169 ALA A N 1
ATOM 1308 C CA . ALA A 1 169 ? -15.367 2.114 -3.959 1.00 98.50 169 ALA A CA 1
ATOM 1309 C C . ALA A 1 169 ? -14.882 3.469 -3.411 1.00 98.50 169 ALA A C 1
ATOM 1311 O O . ALA A 1 169 ? -15.352 4.522 -3.845 1.00 98.50 169 ALA A O 1
ATOM 1312 N N . LEU A 1 170 ? -13.898 3.465 -2.504 1.00 98.56 170 LEU A N 1
ATOM 1313 C CA . LEU A 1 170 ? -13.297 4.686 -1.960 1.00 98.56 170 LEU A CA 1
ATOM 1314 C C . LEU A 1 170 ? -12.593 5.516 -3.043 1.00 98.56 170 LEU A C 1
ATOM 1316 O O . LEU A 1 170 ? -12.674 6.744 -3.022 1.00 98.56 170 LEU A O 1
ATOM 1320 N N . ALA A 1 171 ? -11.901 4.858 -3.976 1.00 97.88 171 ALA A N 1
ATOM 1321 C CA . ALA A 1 171 ? -11.193 5.512 -5.073 1.00 97.88 171 ALA A CA 1
ATOM 1322 C C . ALA A 1 171 ? -12.146 6.155 -6.097 1.00 97.88 171 ALA A C 1
ATOM 1324 O O . ALA A 1 171 ? -11.812 7.192 -6.663 1.00 97.88 171 ALA A O 1
ATOM 1325 N N . HIS A 1 172 ? -13.336 5.579 -6.297 1.00 97.94 172 HIS A N 1
ATOM 1326 C CA . HIS A 1 172 ? -14.354 6.090 -7.226 1.00 97.94 172 HIS A CA 1
ATOM 1327 C C . HIS A 1 172 ? -15.371 7.046 -6.574 1.00 97.94 172 HIS A C 1
ATOM 1329 O O . HIS A 1 172 ? -16.200 7.643 -7.268 1.00 97.94 172 HIS A O 1
ATOM 1335 N N . ALA A 1 173 ? -15.323 7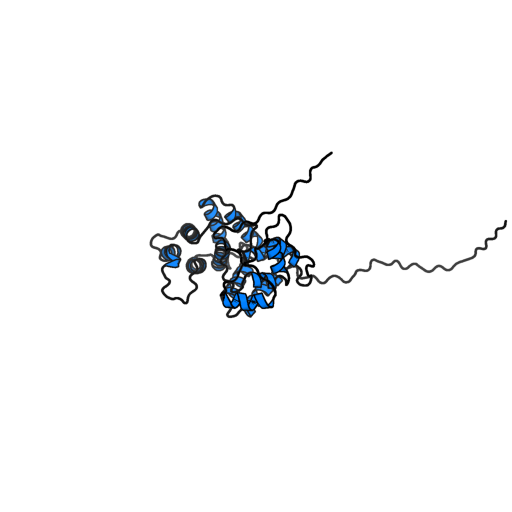.217 -5.251 1.00 97.75 173 ALA A N 1
ATOM 1336 C CA . ALA A 1 173 ? -16.220 8.103 -4.522 1.00 97.75 173 ALA A CA 1
ATOM 1337 C C . ALA A 1 173 ? -15.998 9.581 -4.901 1.00 97.75 173 ALA A C 1
ATOM 1339 O O . ALA A 1 173 ? -14.911 10.138 -4.732 1.00 97.75 173 ALA A O 1
ATOM 1340 N N . GLN A 1 174 ? -17.067 10.233 -5.367 1.00 94.44 174 GLN A N 1
ATOM 1341 C CA . GLN A 1 174 ? -17.018 11.572 -5.973 1.00 94.44 174 GLN A CA 1
ATOM 1342 C C . GLN A 1 174 ? -16.888 12.721 -4.962 1.00 94.44 174 GLN A C 1
ATOM 1344 O O . GLN A 1 174 ? -16.472 13.819 -5.321 1.00 94.44 174 GLN A O 1
ATOM 1349 N N . ASN A 1 175 ? -17.258 12.502 -3.699 1.00 96.12 175 ASN A N 1
ATOM 1350 C CA . ASN A 1 175 ? -17.257 13.540 -2.668 1.00 96.12 175 ASN A CA 1
ATOM 1351 C C . ASN A 1 175 ? -16.921 12.976 -1.280 1.00 96.12 175 ASN A C 1
ATOM 1353 O O . ASN A 1 175 ? -16.902 11.761 -1.067 1.00 96.12 175 ASN A O 1
ATOM 1357 N N . ASP A 1 176 ? -16.659 13.876 -0.331 1.00 95.56 176 ASP A N 1
ATOM 1358 C CA . ASP A 1 176 ? -16.241 13.521 1.029 1.00 95.56 176 ASP A CA 1
ATOM 1359 C C . ASP A 1 176 ? -17.305 12.712 1.790 1.00 95.56 176 ASP A C 1
ATOM 1361 O O . ASP A 1 176 ? -16.941 11.818 2.551 1.00 95.56 176 ASP A O 1
ATOM 1365 N N . ASN A 1 177 ? -18.600 12.938 1.538 1.00 96.88 177 ASN A N 1
ATOM 1366 C CA . ASN A 1 177 ? -19.681 12.176 2.178 1.00 96.88 177 ASN A CA 1
ATOM 1367 C C . ASN A 1 177 ? -19.690 10.713 1.712 1.00 96.88 177 ASN A C 1
ATOM 1369 O O . ASN A 1 177 ? -19.779 9.802 2.533 1.00 96.88 177 ASN A O 1
ATOM 1373 N N . ALA A 1 178 ? -19.539 10.477 0.405 1.00 97.94 178 ALA A N 1
ATOM 1374 C CA . ALA A 1 178 ? -19.434 9.131 -0.153 1.00 97.94 178 ALA A CA 1
ATOM 1375 C C . ALA A 1 178 ? -18.181 8.406 0.369 1.00 97.94 178 ALA A C 1
ATOM 1377 O O . ALA A 1 178 ? -18.253 7.245 0.767 1.00 97.94 178 ALA A O 1
ATOM 1378 N N . LYS A 1 179 ? -17.044 9.110 0.458 1.00 98.38 179 LYS A N 1
ATOM 1379 C CA . LYS A 1 179 ? -15.812 8.570 1.058 1.00 98.38 179 LYS A CA 1
ATOM 1380 C C . LYS A 1 179 ? -16.011 8.211 2.529 1.00 98.38 179 LYS A C 1
ATOM 1382 O O . LYS A 1 179 ? -15.598 7.137 2.961 1.00 98.38 179 LYS A O 1
ATOM 1387 N N . GLN A 1 180 ? -16.676 9.080 3.289 1.00 98.25 180 GLN A N 1
ATOM 1388 C CA . GLN A 1 180 ? -16.983 8.836 4.694 1.00 98.25 180 GLN A CA 1
ATOM 1389 C C . GLN A 1 180 ? -17.905 7.623 4.878 1.00 98.25 180 GLN A C 1
ATOM 1391 O O . GLN A 1 180 ? -17.677 6.847 5.801 1.00 98.25 180 GLN A O 1
ATOM 1396 N N . ALA A 1 181 ? -18.886 7.404 3.998 1.00 98.31 181 ALA A N 1
ATOM 1397 C CA . ALA A 1 181 ? -19.759 6.227 4.050 1.00 98.31 181 ALA A CA 1
ATOM 1398 C C . ALA A 1 181 ? -18.989 4.907 3.839 1.00 98.31 181 ALA A C 1
ATOM 1400 O O . ALA A 1 181 ? -19.206 3.929 4.561 1.00 98.31 181 ALA A O 1
ATOM 1401 N N . VAL A 1 182 ? -18.032 4.889 2.904 1.00 98.50 182 VAL A N 1
ATOM 1402 C CA . VAL A 1 182 ? -17.141 3.734 2.697 1.00 98.50 182 VAL A CA 1
ATOM 1403 C C . VAL A 1 182 ? -16.256 3.502 3.927 1.00 98.50 182 VAL A C 1
ATOM 1405 O O . VAL A 1 182 ? -16.184 2.389 4.447 1.00 98.50 182 VAL A O 1
ATOM 1408 N N . LEU A 1 183 ? -15.632 4.556 4.463 1.00 98.38 183 LEU A N 1
ATOM 1409 C CA . LEU A 1 183 ? -14.816 4.454 5.679 1.00 98.38 183 LEU A CA 1
ATOM 1410 C C . LEU A 1 183 ? -15.632 4.023 6.907 1.00 98.38 183 LEU A C 1
ATOM 1412 O O . LEU A 1 183 ? -15.122 3.276 7.737 1.00 98.38 183 LEU A O 1
ATOM 1416 N N . HIS A 1 184 ? -16.892 4.445 7.013 1.00 97.69 184 HIS A N 1
ATOM 1417 C CA . HIS A 1 184 ? -17.806 3.992 8.058 1.00 97.69 184 HIS A CA 1
ATOM 1418 C C . HIS A 1 184 ? -18.084 2.488 7.933 1.00 97.69 184 HIS A C 1
ATOM 1420 O O . HIS A 1 184 ? -18.004 1.760 8.919 1.00 97.69 184 HIS A O 1
ATOM 1426 N N . THR A 1 185 ? -18.327 1.992 6.716 1.00 97.12 185 THR A N 1
ATOM 1427 C CA . THR A 1 185 ? -18.492 0.550 6.460 1.00 97.12 185 THR A CA 1
ATOM 1428 C C . THR A 1 185 ? -17.260 -0.232 6.911 1.00 97.12 185 THR A C 1
ATOM 1430 O O . THR A 1 185 ? -17.381 -1.221 7.637 1.00 97.12 185 THR A O 1
ATOM 1433 N N . ILE A 1 186 ? -16.065 0.258 6.569 1.00 97.25 186 ILE A N 1
ATOM 1434 C CA . ILE A 1 186 ? -14.799 -0.324 7.031 1.00 97.25 186 ILE A CA 1
ATOM 1435 C C . ILE A 1 186 ? -14.729 -0.324 8.562 1.00 97.25 186 ILE A C 1
ATOM 1437 O O . ILE A 1 186 ? -14.423 -1.355 9.156 1.00 97.25 186 ILE A O 1
ATOM 1441 N N . HIS A 1 187 ? -15.057 0.799 9.205 1.00 95.88 187 HIS A N 1
ATOM 1442 C CA . HIS A 1 187 ? -15.011 0.941 10.658 1.00 95.88 187 HIS A CA 1
ATOM 1443 C C . HIS A 1 187 ? -15.890 -0.087 11.389 1.00 95.88 187 HIS A C 1
ATOM 1445 O O . HIS A 1 187 ? -15.465 -0.656 12.390 1.00 95.88 187 HIS A O 1
ATOM 1451 N N . THR A 1 188 ? -17.081 -0.376 10.859 1.00 94.00 188 THR A N 1
ATOM 1452 C CA . THR A 1 188 ? -18.033 -1.316 11.481 1.00 94.00 188 THR A CA 1
ATOM 1453 C C . THR A 1 188 ? -17.652 -2.794 11.358 1.00 94.00 188 THR A C 1
ATOM 1455 O O . THR A 1 188 ? -18.178 -3.616 12.103 1.00 94.00 188 THR A O 1
ATOM 1458 N N . ARG A 1 189 ? -16.753 -3.156 10.431 1.00 94.94 189 ARG A N 1
ATOM 1459 C CA . ARG A 1 189 ? -16.418 -4.559 10.102 1.00 94.94 189 ARG A CA 1
ATOM 1460 C C . ARG A 1 189 ? -14.935 -4.911 10.269 1.00 94.94 189 ARG A C 1
ATOM 1462 O O . ARG A 1 189 ? -14.532 -6.034 9.960 1.00 94.94 189 ARG A O 1
ATOM 1469 N N . ALA A 1 190 ? -14.114 -3.976 10.743 1.00 95.81 190 ALA A N 1
ATOM 1470 C CA . ALA A 1 190 ? -12.673 -4.148 10.891 1.00 95.81 190 ALA A CA 1
ATOM 1471 C C . ALA A 1 190 ? -12.204 -3.780 12.303 1.00 95.81 190 ALA A C 1
ATOM 1473 O O . ALA A 1 190 ? -12.635 -2.789 12.885 1.00 95.81 190 ALA A O 1
ATOM 1474 N N . THR A 1 191 ? -11.251 -4.542 12.830 1.00 95.94 191 THR A N 1
ATOM 1475 C CA . THR A 1 191 ? -10.561 -4.226 14.090 1.00 95.94 191 THR A CA 1
ATOM 1476 C C . THR A 1 191 ? -9.644 -3.008 13.937 1.00 95.94 191 THR A C 1
ATOM 1478 O O . THR A 1 191 ? -9.292 -2.610 12.824 1.00 95.94 191 THR A O 1
ATOM 1481 N N . ALA A 1 192 ? -9.172 -2.445 15.053 1.00 96.44 192 ALA A N 1
ATOM 1482 C CA . ALA A 1 192 ? -8.231 -1.320 15.034 1.00 96.44 192 ALA A CA 1
ATOM 1483 C C . ALA A 1 192 ? -6.942 -1.623 14.237 1.00 96.44 192 ALA A C 1
ATOM 1485 O O . ALA A 1 192 ? -6.453 -0.760 13.506 1.00 96.44 192 ALA A O 1
ATOM 1486 N N . VAL A 1 193 ? -6.418 -2.856 14.322 1.00 96.81 193 VAL A N 1
ATOM 1487 C CA . VAL A 1 193 ? -5.241 -3.299 13.547 1.00 96.81 193 VAL A CA 1
ATOM 1488 C C . VAL A 1 193 ? -5.553 -3.317 12.049 1.00 96.81 193 VAL A C 1
ATOM 1490 O O . VAL A 1 193 ? -4.781 -2.796 11.249 1.00 96.81 193 VAL A O 1
ATOM 1493 N N . GLU A 1 194 ? -6.696 -3.872 11.647 1.00 97.75 194 GLU A N 1
ATOM 1494 C CA . GLU A 1 194 ? -7.106 -3.890 10.237 1.00 97.75 194 GLU A CA 1
ATOM 1495 C C . GLU A 1 194 ? -7.301 -2.471 9.689 1.00 97.75 194 GLU A C 1
ATOM 1497 O O . GLU A 1 194 ? -6.784 -2.155 8.618 1.00 97.75 194 GLU A O 1
ATOM 1502 N N . GLN A 1 195 ? -7.963 -1.589 10.445 1.00 98.12 195 GLN A N 1
ATOM 1503 C CA . GLN A 1 195 ? -8.165 -0.189 10.060 1.00 98.12 195 GLN A CA 1
ATOM 1504 C C . GLN A 1 195 ? -6.834 0.564 9.913 1.00 98.12 195 GLN A C 1
ATOM 1506 O O . GLN A 1 195 ? -6.651 1.279 8.928 1.00 98.12 195 GLN A O 1
ATOM 1511 N N . LYS A 1 196 ? -5.868 0.352 10.820 1.00 97.94 196 LYS A N 1
ATOM 1512 C CA . LYS A 1 196 ? -4.500 0.895 10.707 1.00 97.94 196 LYS A CA 1
ATOM 1513 C C . LYS A 1 196 ? -3.861 0.522 9.367 1.00 97.94 196 LYS A C 1
ATOM 1515 O O . LYS A 1 196 ? -3.337 1.389 8.665 1.00 97.94 196 LYS A O 1
ATOM 1520 N N . TRP A 1 197 ? -3.914 -0.755 8.994 1.00 98.50 197 TRP A N 1
ATOM 1521 C CA . TRP A 1 197 ? -3.309 -1.234 7.749 1.00 98.50 197 TRP A CA 1
ATOM 1522 C C . TRP A 1 197 ? -4.060 -0.761 6.505 1.00 98.50 197 TRP A C 1
ATOM 1524 O O . TRP A 1 197 ? -3.425 -0.399 5.518 1.00 98.50 197 TRP A O 1
ATOM 1534 N N . ILE A 1 198 ? -5.386 -0.643 6.569 1.00 98.62 198 ILE A N 1
ATOM 1535 C CA . ILE A 1 198 ? -6.180 -0.030 5.498 1.00 98.62 198 ILE A CA 1
ATOM 1536 C C . ILE A 1 198 ? -5.805 1.449 5.311 1.00 98.62 198 ILE A C 1
ATOM 1538 O O . ILE A 1 198 ? -5.592 1.885 4.181 1.00 98.62 198 ILE A O 1
ATOM 1542 N N . MET A 1 199 ? -5.637 2.223 6.389 1.00 98.50 199 MET A N 1
ATOM 1543 C CA . MET A 1 199 ? -5.180 3.617 6.290 1.00 98.50 199 MET A CA 1
ATOM 1544 C C . MET A 1 199 ? -3.793 3.728 5.649 1.00 98.50 199 MET A C 1
ATOM 1546 O O . MET A 1 199 ? -3.571 4.625 4.837 1.00 98.50 199 MET A O 1
ATOM 1550 N N . ARG A 1 200 ? -2.868 2.815 5.973 1.00 98.06 200 ARG A N 1
ATOM 1551 C CA . ARG A 1 200 ? -1.542 2.753 5.335 1.00 98.06 200 ARG A CA 1
ATOM 1552 C C . ARG A 1 200 ? -1.633 2.467 3.836 1.00 98.06 200 ARG A C 1
ATOM 1554 O O . ARG A 1 200 ? -0.914 3.097 3.064 1.00 98.06 200 ARG A O 1
ATOM 1561 N N . VAL A 1 201 ? -2.556 1.598 3.418 1.00 98.50 201 VAL A N 1
ATOM 1562 C CA . VAL A 1 201 ? -2.846 1.345 1.997 1.00 98.50 201 VAL A CA 1
ATOM 1563 C C . VAL A 1 201 ? -3.398 2.595 1.308 1.00 98.50 201 VAL A C 1
ATOM 1565 O O . VAL A 1 201 ? -2.922 2.955 0.232 1.00 98.50 201 VAL A O 1
ATOM 1568 N N . ILE A 1 202 ? -4.350 3.294 1.936 1.00 98.44 202 ILE A N 1
ATOM 1569 C CA . ILE A 1 202 ? -4.948 4.532 1.402 1.00 98.44 202 ILE A CA 1
ATOM 1570 C C . ILE A 1 202 ? -3.887 5.624 1.225 1.00 98.44 202 ILE A C 1
ATOM 1572 O O . ILE A 1 202 ? -3.826 6.277 0.185 1.00 98.44 202 ILE A O 1
ATOM 1576 N N . LEU A 1 203 ? -3.026 5.802 2.228 1.00 97.25 203 LEU A N 1
ATOM 1577 C CA . LEU A 1 203 ? -1.939 6.784 2.211 1.00 97.25 203 LEU A CA 1
ATOM 1578 C C . LEU A 1 203 ? -0.737 6.346 1.361 1.00 97.25 203 LEU A C 1
ATOM 1580 O O . LEU A 1 203 ? 0.180 7.138 1.160 1.00 97.25 203 LEU A O 1
ATOM 1584 N N . LYS A 1 204 ? -0.743 5.104 0.859 1.00 96.56 204 LYS A N 1
ATOM 1585 C CA . LYS A 1 204 ? 0.365 4.463 0.139 1.00 96.56 204 LYS A CA 1
ATOM 1586 C C . LYS A 1 204 ? 1.695 4.482 0.921 1.00 96.56 204 LYS A C 1
ATOM 1588 O O . LYS A 1 204 ? 2.763 4.530 0.320 1.00 96.56 204 LYS A O 1
ATOM 1593 N N . ASP A 1 205 ? 1.626 4.398 2.254 1.00 93.12 205 ASP A N 1
ATOM 1594 C CA . ASP A 1 205 ? 2.779 4.358 3.170 1.00 93.12 205 ASP A CA 1
ATOM 1595 C C . ASP A 1 205 ? 2.708 3.138 4.106 1.00 93.12 205 ASP A C 1
ATOM 1597 O O . ASP A 1 205 ? 2.261 3.188 5.259 1.00 93.12 205 ASP A O 1
ATOM 1601 N N . MET A 1 206 ? 3.142 1.996 3.572 1.00 94.81 206 MET A N 1
ATOM 1602 C CA . MET A 1 206 ? 3.054 0.707 4.258 1.00 94.81 206 MET A CA 1
ATOM 1603 C C . MET A 1 206 ? 4.114 0.510 5.347 1.00 94.81 206 MET A C 1
ATOM 1605 O O . MET A 1 206 ? 3.894 -0.274 6.262 1.00 94.81 206 MET A O 1
ATOM 1609 N N . ALA A 1 207 ? 5.266 1.185 5.272 1.00 92.19 207 ALA A N 1
ATOM 1610 C CA . ALA A 1 207 ? 6.357 1.058 6.249 1.00 92.19 207 ALA A CA 1
ATOM 1611 C C . ALA A 1 207 ? 6.744 -0.398 6.634 1.00 92.19 207 ALA A C 1
ATOM 1613 O O . ALA A 1 207 ? 7.198 -0.662 7.744 1.00 92.19 207 ALA A O 1
ATOM 1614 N N . LEU A 1 208 ? 6.623 -1.364 5.711 1.00 93.44 208 LEU A N 1
ATOM 1615 C CA . LEU A 1 208 ? 6.881 -2.794 5.972 1.00 93.44 208 LEU A CA 1
ATOM 1616 C C . LEU A 1 208 ? 8.370 -3.148 6.158 1.00 93.44 208 LEU A C 1
ATOM 1618 O O . LEU A 1 208 ? 8.713 -4.313 6.358 1.00 93.44 208 LEU A O 1
ATOM 1622 N N . GLY A 1 209 ? 9.278 -2.173 6.049 1.00 91.62 209 GLY A N 1
ATOM 1623 C CA . GLY A 1 209 ? 10.728 -2.379 6.151 1.00 91.62 209 GLY A CA 1
ATOM 1624 C C . GLY A 1 209 ? 11.354 -3.117 4.959 1.00 91.62 209 GLY A C 1
ATOM 1625 O O . GLY A 1 209 ? 12.500 -3.564 5.037 1.00 91.62 209 GLY A O 1
ATOM 1626 N N . LEU A 1 210 ? 10.622 -3.252 3.850 1.00 95.31 210 LEU A N 1
ATOM 1627 C CA . LEU A 1 210 ? 11.098 -3.806 2.583 1.00 95.31 210 LEU A CA 1
ATOM 1628 C C . LEU A 1 210 ? 10.841 -2.795 1.462 1.00 95.31 210 LEU A C 1
ATOM 1630 O O . LEU A 1 210 ? 9.741 -2.268 1.348 1.00 95.31 210 LEU A O 1
ATOM 1634 N N . LYS A 1 211 ? 11.856 -2.547 0.626 1.00 94.00 211 LYS A N 1
ATOM 1635 C CA . LYS A 1 211 ? 11.706 -1.733 -0.591 1.00 94.00 211 LYS A CA 1
ATOM 1636 C C . LYS A 1 211 ? 10.867 -2.478 -1.630 1.00 94.00 211 LYS A C 1
ATOM 1638 O O . LYS A 1 211 ? 10.962 -3.701 -1.719 1.00 94.00 211 LYS A O 1
ATOM 1643 N N . GLU A 1 212 ? 10.165 -1.747 -2.481 1.00 94.19 212 GLU A N 1
ATOM 1644 C CA . GLU A 1 212 ? 9.351 -2.257 -3.593 1.00 94.19 212 GLU A CA 1
ATOM 1645 C C . GLU A 1 212 ? 10.153 -3.207 -4.481 1.00 94.19 212 GLU A C 1
ATOM 1647 O O . GLU A 1 212 ? 9.772 -4.354 -4.688 1.00 94.19 212 GLU A O 1
ATOM 1652 N N . ASP A 1 213 ? 11.344 -2.767 -4.894 1.00 94.56 213 ASP A N 1
ATOM 1653 C CA . ASP A 1 213 ? 12.294 -3.561 -5.675 1.00 94.56 213 ASP A CA 1
ATOM 1654 C C . ASP A 1 213 ? 12.656 -4.891 -4.998 1.00 94.56 213 ASP A C 1
ATOM 1656 O O . ASP A 1 213 ? 12.942 -5.877 -5.672 1.00 94.56 213 ASP A O 1
ATOM 1660 N N . SER A 1 214 ? 12.703 -4.921 -3.661 1.00 95.75 214 SER A N 1
ATOM 1661 C CA . SER A 1 214 ? 12.942 -6.164 -2.924 1.00 95.75 214 SER A CA 1
ATOM 1662 C C . SER A 1 214 ? 11.729 -7.074 -2.967 1.00 95.75 214 SER A C 1
ATOM 1664 O O . SER A 1 214 ? 11.902 -8.273 -3.128 1.00 95.75 214 SER A O 1
ATOM 1666 N N . ILE A 1 215 ? 10.530 -6.517 -2.811 1.00 97.12 215 ILE A N 1
ATOM 1667 C CA . ILE A 1 215 ? 9.282 -7.279 -2.834 1.00 97.12 215 ILE A CA 1
ATOM 1668 C C . ILE A 1 215 ? 9.065 -7.880 -4.230 1.00 97.12 215 ILE A C 1
ATOM 1670 O O . ILE A 1 215 ? 8.807 -9.074 -4.329 1.00 97.12 215 ILE A O 1
ATOM 1674 N N . LEU A 1 216 ? 9.294 -7.116 -5.303 1.00 96.81 216 LEU A N 1
ATOM 1675 C CA . LEU A 1 216 ? 9.242 -7.627 -6.678 1.00 96.81 216 LEU A CA 1
ATOM 1676 C C . LEU A 1 216 ? 10.251 -8.761 -6.911 1.00 96.81 216 LEU A C 1
ATOM 1678 O O . LEU A 1 216 ? 9.900 -9.786 -7.476 1.00 96.81 216 LEU A O 1
ATOM 1682 N N . LYS A 1 217 ? 11.485 -8.642 -6.407 1.00 95.56 217 LYS A N 1
ATOM 1683 C CA . LYS A 1 217 ? 12.478 -9.729 -6.500 1.00 95.56 217 LYS A CA 1
ATOM 1684 C C . LYS A 1 217 ? 12.112 -10.973 -5.687 1.00 95.56 217 LYS A C 1
ATOM 1686 O O . LYS A 1 217 ? 12.538 -12.068 -6.035 1.00 95.56 217 LYS A O 1
ATOM 1691 N N . LEU A 1 218 ? 11.374 -10.809 -4.586 1.00 94.94 218 LEU A N 1
ATOM 1692 C CA . LEU A 1 218 ? 10.840 -11.937 -3.817 1.00 94.94 218 LEU A CA 1
ATOM 1693 C C . LEU A 1 218 ? 9.688 -12.617 -4.553 1.00 94.94 218 LEU A C 1
ATOM 1695 O O . LEU A 1 218 ? 9.526 -13.830 -4.423 1.00 94.94 218 LEU A O 1
ATOM 1699 N N . LEU A 1 219 ? 8.879 -11.847 -5.289 1.00 94.69 219 LEU A N 1
ATOM 1700 C CA . LEU A 1 219 ? 7.839 -12.393 -6.152 1.00 94.69 219 LEU A CA 1
ATOM 1701 C C . LEU A 1 219 ? 8.495 -13.284 -7.207 1.00 94.69 219 LEU A C 1
ATOM 1703 O O . LEU A 1 219 ? 8.144 -14.458 -7.289 1.00 94.69 219 LEU A O 1
ATOM 1707 N N . HIS A 1 220 ? 9.470 -12.752 -7.946 1.00 95.25 220 HIS A N 1
ATOM 1708 C CA . HIS A 1 220 ? 10.184 -13.475 -8.995 1.00 95.25 220 HIS A CA 1
ATOM 1709 C C . HIS A 1 220 ? 11.505 -12.777 -9.365 1.00 95.25 220 HIS A C 1
ATOM 1711 O O . HIS A 1 220 ? 11.560 -11.544 -9.316 1.00 95.25 220 HIS A O 1
ATOM 1717 N N . PRO A 1 221 ? 12.562 -13.507 -9.780 1.00 95.00 221 PRO A N 1
ATOM 1718 C CA . PRO A 1 221 ? 13.830 -12.901 -10.207 1.00 95.00 221 PRO A CA 1
ATOM 1719 C C . PRO A 1 221 ? 13.663 -11.802 -11.267 1.00 95.00 221 PRO A C 1
ATOM 1721 O O . PRO A 1 221 ? 14.285 -10.744 -11.163 1.00 95.00 221 PRO A O 1
ATOM 1724 N N . ASP A 1 222 ? 12.754 -12.034 -12.214 1.00 96.12 222 ASP A N 1
ATOM 1725 C CA . ASP A 1 222 ? 12.493 -11.153 -13.357 1.00 96.12 222 ASP A CA 1
ATOM 1726 C C . ASP A 1 222 ? 11.399 -10.099 -13.097 1.00 96.12 222 ASP A C 1
ATOM 1728 O O . ASP A 1 222 ? 11.247 -9.161 -13.876 1.00 96.12 222 ASP A O 1
ATOM 1732 N N . ALA A 1 223 ? 10.656 -10.184 -11.982 1.00 96.06 223 ALA A N 1
ATOM 1733 C CA . ALA A 1 223 ? 9.478 -9.330 -11.755 1.00 96.06 223 ALA A CA 1
ATOM 1734 C C . ALA A 1 223 ? 9.822 -7.838 -11.722 1.00 96.06 223 ALA A C 1
ATOM 1736 O O . ALA A 1 223 ? 9.043 -7.000 -12.167 1.00 96.06 223 ALA A O 1
ATOM 1737 N N . LYS A 1 224 ? 11.002 -7.488 -11.192 1.00 95.75 224 LYS A N 1
ATOM 1738 C CA . LYS A 1 224 ? 11.463 -6.095 -11.182 1.00 95.75 224 LYS A CA 1
ATOM 1739 C C . LYS A 1 224 ? 11.680 -5.576 -12.601 1.00 95.75 224 LYS A C 1
ATOM 1741 O O . LYS A 1 224 ? 11.356 -4.426 -12.881 1.00 95.75 224 LYS A O 1
ATOM 1746 N N . GLU A 1 225 ? 12.316 -6.375 -13.447 1.00 95.12 225 GLU A N 1
ATOM 1747 C CA . GLU A 1 225 ? 12.635 -5.975 -14.813 1.00 95.12 225 GLU A CA 1
ATOM 1748 C C . GLU A 1 225 ? 11.362 -5.859 -15.642 1.00 95.12 225 GLU A C 1
ATOM 1750 O O . GLU A 1 225 ? 11.139 -4.813 -16.248 1.00 95.12 225 GLU A O 1
ATOM 1755 N N . LEU A 1 226 ? 10.476 -6.853 -15.530 1.00 95.25 226 LEU A N 1
ATOM 1756 C CA . LEU A 1 226 ? 9.158 -6.835 -16.153 1.00 95.25 226 LEU A CA 1
ATOM 1757 C C . LEU A 1 226 ? 8.349 -5.611 -15.717 1.00 95.25 226 LEU A C 1
ATOM 1759 O O . LEU A 1 226 ? 7.883 -4.847 -16.554 1.00 95.25 226 LEU A O 1
ATOM 1763 N N . PHE A 1 227 ? 8.244 -5.348 -14.412 1.00 96.19 227 PHE A N 1
ATOM 1764 C CA . PHE A 1 227 ? 7.529 -4.164 -13.933 1.00 96.19 227 PHE A CA 1
ATOM 1765 C C . PHE A 1 227 ? 8.129 -2.863 -14.487 1.00 96.19 227 PHE A C 1
ATOM 1767 O O . PHE A 1 227 ? 7.394 -1.938 -14.813 1.00 96.19 227 PHE A O 1
ATOM 1774 N N . ASN A 1 228 ? 9.453 -2.770 -14.637 1.00 95.06 228 ASN A N 1
ATOM 1775 C CA . ASN A 1 228 ? 10.066 -1.579 -15.224 1.00 95.06 228 ASN A CA 1
ATOM 1776 C C . ASN A 1 228 ? 9.778 -1.434 -16.725 1.00 95.06 228 ASN A C 1
ATOM 1778 O O . ASN A 1 228 ? 9.841 -0.304 -17.205 1.00 95.06 228 ASN A O 1
ATOM 1782 N N . SER A 1 229 ? 9.488 -2.514 -17.458 1.00 94.44 229 SER A N 1
ATOM 1783 C CA . SER A 1 229 ? 9.203 -2.454 -18.897 1.00 94.44 229 SER A CA 1
ATOM 1784 C C . SER A 1 229 ? 7.741 -2.146 -19.228 1.00 94.44 229 SER A C 1
ATOM 1786 O O . SER A 1 229 ? 7.484 -1.643 -20.320 1.00 94.44 229 SER A O 1
ATOM 1788 N N . VAL A 1 230 ? 6.806 -2.412 -18.304 1.00 93.06 230 VAL A N 1
ATOM 1789 C CA . VAL A 1 230 ? 5.359 -2.200 -18.530 1.00 93.06 230 VAL A CA 1
ATOM 1790 C C . VAL A 1 230 ? 4.643 -1.322 -17.492 1.00 93.06 230 VAL A C 1
ATOM 1792 O O . VAL A 1 230 ? 3.504 -0.929 -17.726 1.00 93.06 230 VAL A O 1
ATOM 1795 N N . CYS A 1 231 ? 5.273 -0.998 -16.355 1.00 94.19 231 CYS A N 1
ATOM 1796 C CA . CYS A 1 231 ? 4.682 -0.217 -15.253 1.00 94.19 231 CYS A CA 1
ATOM 1797 C C . CYS A 1 231 ? 3.305 -0.730 -14.777 1.00 94.19 231 CYS A C 1
ATOM 1799 O O . CYS A 1 231 ? 2.450 0.048 -14.349 1.00 94.19 231 CYS A O 1
ATOM 1801 N N . ASP A 1 232 ? 3.109 -2.047 -14.830 1.00 94.81 232 ASP A N 1
ATOM 1802 C CA . ASP A 1 232 ? 1.853 -2.725 -14.526 1.00 94.81 232 ASP A CA 1
ATOM 1803 C C . ASP A 1 232 ? 2.104 -3.828 -13.487 1.00 94.81 232 ASP A C 1
ATOM 1805 O O . ASP A 1 232 ? 2.834 -4.799 -13.722 1.00 94.81 232 ASP A O 1
ATOM 1809 N N . LEU A 1 233 ? 1.522 -3.647 -12.296 1.00 96.38 233 LEU A N 1
ATOM 1810 C CA . LEU A 1 233 ? 1.665 -4.583 -11.185 1.00 96.38 233 LEU A CA 1
ATOM 1811 C C . LEU A 1 233 ? 0.912 -5.895 -11.432 1.00 96.38 233 LEU A C 1
ATOM 1813 O O . LEU A 1 233 ? 1.384 -6.939 -10.981 1.00 96.38 233 LEU A O 1
ATOM 1817 N N . ARG A 1 234 ? -0.228 -5.868 -12.132 1.00 95.38 234 ARG A N 1
ATOM 1818 C CA . ARG A 1 234 ? -0.979 -7.079 -12.476 1.00 95.38 234 ARG A CA 1
ATOM 1819 C C . ARG A 1 234 ? -0.203 -7.904 -13.476 1.00 95.38 234 ARG A C 1
ATOM 1821 O O . ARG A 1 234 ? 0.059 -9.069 -13.199 1.00 95.38 234 ARG A O 1
ATOM 1828 N N . ALA A 1 235 ? 0.264 -7.285 -14.556 1.00 93.44 235 ALA A N 1
ATOM 1829 C CA . ALA A 1 235 ? 1.101 -7.960 -15.541 1.00 93.44 235 ALA A CA 1
ATOM 1830 C C . ALA A 1 235 ? 2.329 -8.609 -14.882 1.00 93.44 235 ALA A C 1
ATOM 1832 O O . ALA A 1 235 ? 2.661 -9.754 -15.191 1.00 93.44 235 ALA A O 1
ATOM 1833 N N . ALA A 1 236 ? 2.961 -7.910 -13.930 1.00 94.62 236 ALA A N 1
ATOM 1834 C CA . ALA A 1 236 ? 4.060 -8.461 -13.148 1.00 94.62 236 ALA A CA 1
ATOM 1835 C C . ALA A 1 236 ? 3.635 -9.644 -12.260 1.00 94.62 236 ALA A C 1
ATOM 1837 O O . ALA A 1 236 ? 4.393 -10.596 -12.142 1.00 94.62 236 ALA A O 1
ATOM 1838 N N . CYS A 1 237 ? 2.453 -9.624 -11.640 1.00 94.81 237 CYS A N 1
ATOM 1839 C CA . CYS A 1 237 ? 1.962 -10.745 -10.830 1.00 94.81 237 CYS A CA 1
ATOM 1840 C C . CYS A 1 237 ? 1.601 -11.969 -11.680 1.00 94.81 237 CYS A C 1
ATOM 1842 O O . CYS A 1 237 ? 1.990 -13.081 -11.327 1.00 94.81 237 CYS A O 1
ATOM 1844 N N . ASP A 1 238 ? 0.904 -11.757 -12.793 1.00 92.94 238 ASP A N 1
ATOM 1845 C CA . ASP A 1 238 ? 0.365 -12.825 -13.633 1.00 92.94 238 ASP A CA 1
ATOM 1846 C C . ASP A 1 238 ? 1.485 -13.561 -14.377 1.00 92.94 238 ASP A C 1
ATOM 1848 O O . ASP A 1 238 ? 1.564 -14.790 -14.343 1.00 92.94 238 ASP A O 1
ATOM 1852 N N . GLN A 1 239 ? 2.414 -12.819 -14.989 1.00 92.00 239 GLN A N 1
ATOM 1853 C CA . GLN A 1 239 ? 3.535 -13.407 -15.736 1.00 92.00 239 GLN A CA 1
ATOM 1854 C C . GLN A 1 239 ? 4.616 -13.994 -14.822 1.00 92.00 239 GLN A C 1
ATOM 1856 O O . GLN A 1 239 ? 5.370 -14.865 -15.243 1.00 92.00 239 GLN A O 1
ATOM 1861 N N . CYS A 1 240 ? 4.690 -13.549 -13.565 1.00 92.88 240 CYS A N 1
ATOM 1862 C CA . CYS A 1 240 ? 5.648 -14.052 -12.582 1.00 92.88 240 CYS A CA 1
ATOM 1863 C C . CYS A 1 240 ? 5.015 -14.951 -11.504 1.00 92.88 240 CYS A C 1
ATOM 1865 O O . CYS A 1 240 ? 5.566 -15.103 -10.404 1.00 92.88 240 CYS A O 1
ATOM 1867 N N . ALA A 1 241 ? 3.858 -15.552 -11.793 1.00 89.19 241 ALA A N 1
ATOM 1868 C CA . ALA A 1 241 ? 3.161 -16.427 -10.854 1.00 89.19 241 ALA A CA 1
ATOM 1869 C C . ALA A 1 241 ? 4.022 -17.641 -10.438 1.00 89.19 241 ALA A C 1
ATOM 1871 O O . ALA A 1 241 ? 4.036 -18.022 -9.257 1.00 89.19 241 ALA A O 1
ATOM 1872 N N . ASP A 1 242 ? 4.779 -18.209 -11.386 1.00 89.31 242 ASP A N 1
ATOM 1873 C CA . ASP A 1 242 ? 5.715 -19.318 -11.174 1.00 89.31 242 ASP A CA 1
ATOM 1874 C C . ASP A 1 242 ? 7.164 -18.816 -10.979 1.00 89.31 242 ASP A C 1
ATOM 1876 O O . ASP A 1 242 ? 7.774 -18.359 -11.939 1.00 89.31 242 ASP A O 1
ATOM 1880 N N . PRO A 1 243 ? 7.760 -18.938 -9.771 1.00 88.81 243 PRO A N 1
ATOM 1881 C CA . PRO A 1 243 ? 9.157 -18.578 -9.486 1.00 88.81 243 PRO A CA 1
ATOM 1882 C C . PRO A 1 243 ? 10.217 -19.292 -10.324 1.00 88.81 243 PRO A C 1
ATOM 1884 O O . PRO A 1 243 ? 11.367 -18.855 -10.335 1.00 88.81 243 PRO A O 1
ATOM 1887 N N . SER A 1 244 ? 9.877 -20.452 -10.889 1.00 89.62 244 SER A N 1
ATOM 1888 C CA . SER A 1 244 ? 10.826 -21.326 -11.577 1.00 89.62 244 SER A CA 1
ATOM 1889 C C . SER A 1 244 ? 10.942 -21.035 -13.071 1.00 89.62 244 SER A C 1
ATOM 1891 O O . SER A 1 244 ? 11.921 -21.446 -13.694 1.00 89.62 244 SER A O 1
ATOM 1893 N N . PHE A 1 245 ? 9.980 -20.304 -13.634 1.00 90.81 245 PHE A N 1
ATOM 1894 C CA . PHE A 1 245 ? 9.908 -20.021 -15.058 1.00 90.81 245 PHE A CA 1
ATOM 1895 C C . PHE A 1 245 ? 10.525 -18.658 -15.380 1.00 90.81 245 PHE A C 1
ATOM 1897 O O . PHE A 1 245 ? 10.005 -17.626 -14.977 1.00 90.81 245 PHE A O 1
ATOM 1904 N N . ARG A 1 246 ? 11.630 -18.638 -16.129 1.00 92.75 246 ARG A N 1
ATOM 1905 C CA . ARG A 1 246 ? 12.278 -17.385 -16.545 1.00 92.75 246 ARG A CA 1
ATOM 1906 C C . ARG A 1 246 ? 11.575 -16.784 -17.755 1.00 92.75 246 ARG A C 1
ATOM 1908 O O . ARG A 1 246 ? 11.122 -17.511 -18.631 1.00 92.75 246 ARG A O 1
ATOM 1915 N N . ILE A 1 247 ? 11.496 -15.457 -17.791 1.00 91.12 247 ILE A N 1
ATOM 1916 C CA . ILE A 1 247 ? 10.902 -14.729 -18.915 1.00 91.12 247 ILE A CA 1
ATOM 1917 C C . ILE A 1 247 ? 12.015 -14.413 -19.915 1.00 91.12 247 ILE A C 1
ATOM 1919 O O . ILE A 1 247 ? 12.954 -13.696 -19.576 1.00 91.12 247 ILE A O 1
ATOM 1923 N N . ASP A 1 248 ? 11.903 -14.948 -21.131 1.00 85.81 248 ASP A N 1
ATOM 1924 C CA . ASP A 1 248 ? 12.971 -14.870 -22.138 1.00 85.81 248 ASP A CA 1
ATOM 1925 C C . ASP A 1 248 ? 13.144 -13.467 -22.748 1.00 85.81 248 ASP A C 1
ATOM 1927 O O . ASP A 1 248 ? 14.272 -13.028 -22.963 1.00 85.81 248 ASP A O 1
ATOM 1931 N N . ASP A 1 249 ? 12.047 -12.745 -23.013 1.00 86.62 249 ASP A N 1
ATOM 1932 C CA . ASP A 1 249 ? 12.071 -11.404 -23.619 1.00 86.62 249 ASP A CA 1
ATOM 1933 C C . ASP A 1 249 ? 11.311 -10.390 -22.757 1.00 86.62 249 ASP A C 1
ATOM 1935 O O . ASP A 1 249 ? 10.079 -10.294 -22.785 1.00 86.62 249 ASP A O 1
ATOM 1939 N N . ILE A 1 250 ? 12.074 -9.615 -21.985 1.00 91.50 250 ILE A N 1
ATOM 1940 C CA . ILE A 1 250 ? 11.571 -8.464 -21.239 1.00 91.50 250 ILE A CA 1
ATOM 1941 C C . ILE A 1 250 ? 12.032 -7.199 -21.949 1.00 91.50 250 ILE A C 1
ATOM 1943 O O . ILE A 1 250 ? 13.095 -6.642 -21.679 1.00 91.50 250 ILE A O 1
ATOM 1947 N N . SER A 1 251 ? 11.190 -6.726 -22.856 1.00 91.25 251 SER A N 1
ATOM 1948 C CA . SER A 1 251 ? 11.437 -5.523 -23.639 1.00 91.25 251 SER A CA 1
ATOM 1949 C C . SER A 1 251 ? 10.346 -4.476 -23.428 1.00 91.25 251 SER A C 1
ATOM 1951 O O . SER A 1 251 ? 9.230 -4.759 -22.982 1.00 91.25 251 SER A O 1
ATOM 1953 N N . ILE A 1 252 ? 10.700 -3.220 -23.710 1.00 92.25 252 ILE A N 1
ATOM 1954 C CA . ILE A 1 252 ? 9.748 -2.109 -23.726 1.00 92.25 252 ILE A CA 1
ATOM 1955 C C . ILE A 1 252 ? 8.834 -2.293 -24.933 1.00 92.25 252 ILE A C 1
ATOM 1957 O O . ILE A 1 252 ? 9.305 -2.369 -26.069 1.00 92.25 252 ILE A O 1
ATOM 1961 N N . LYS A 1 253 ? 7.524 -2.312 -24.688 1.00 90.00 253 LYS A N 1
ATOM 1962 C CA . LYS A 1 253 ? 6.514 -2.462 -25.737 1.00 90.00 253 LYS A CA 1
ATOM 1963 C C . LYS A 1 253 ? 5.944 -1.096 -26.137 1.00 90.00 253 LYS A C 1
ATOM 1965 O O . LYS A 1 253 ? 5.705 -0.256 -25.265 1.00 90.00 253 LYS A O 1
ATOM 1970 N N . PRO A 1 254 ? 5.707 -0.836 -27.437 1.00 90.50 254 PRO A N 1
ATOM 1971 C CA . PRO A 1 254 ? 4.965 0.344 -27.864 1.00 90.50 254 PRO A CA 1
ATOM 1972 C C . PRO A 1 254 ? 3.611 0.435 -27.150 1.00 90.50 254 PRO A C 1
ATOM 1974 O O . PRO A 1 254 ? 2.948 -0.581 -26.963 1.00 90.50 254 PRO A O 1
ATOM 1977 N N . PHE A 1 255 ? 3.209 1.649 -26.765 1.00 91.12 255 PHE A N 1
ATOM 1978 C CA . PHE A 1 255 ? 1.964 1.942 -26.039 1.00 91.12 255 PHE A CA 1
ATOM 1979 C C . PHE A 1 255 ? 1.860 1.359 -24.626 1.00 91.12 255 PHE A C 1
ATOM 1981 O O . PHE A 1 255 ? 0.826 1.516 -23.982 1.00 91.12 255 PHE A O 1
ATOM 1988 N N . CYS A 1 256 ? 2.937 0.771 -24.105 1.00 90.56 256 CYS A N 1
ATOM 1989 C CA . CYS A 1 256 ? 3.064 0.433 -22.695 1.00 90.56 256 CYS A CA 1
ATOM 1990 C C . CYS A 1 256 ? 3.977 1.452 -22.015 1.00 90.56 256 CYS A C 1
ATOM 1992 O O . CYS A 1 256 ? 5.106 1.684 -22.456 1.00 90.56 256 CYS A O 1
ATOM 1994 N N . ALA A 1 257 ? 3.498 2.047 -20.923 1.00 91.88 257 ALA A N 1
ATOM 1995 C CA . ALA A 1 257 ? 4.344 2.882 -20.084 1.00 91.88 257 ALA A CA 1
ATOM 1996 C C . ALA A 1 257 ? 5.518 2.054 -19.542 1.00 91.88 257 ALA A C 1
ATOM 1998 O O . ALA A 1 257 ? 5.368 0.881 -19.226 1.00 91.88 257 ALA A O 1
ATOM 1999 N N . PHE A 1 258 ? 6.684 2.672 -19.388 1.00 93.75 258 PHE A N 1
ATOM 2000 C CA . PHE A 1 258 ? 7.846 2.025 -18.781 1.00 93.75 258 PHE A CA 1
ATOM 2001 C C . PHE A 1 258 ? 8.564 2.995 -17.853 1.00 93.75 258 PHE A C 1
ATOM 2003 O O . PHE A 1 258 ? 8.422 4.217 -17.965 1.00 93.75 258 PHE A O 1
ATOM 2010 N N . LYS A 1 259 ? 9.348 2.459 -16.917 1.00 91.62 259 LYS A N 1
ATOM 2011 C CA . LYS A 1 259 ? 10.066 3.256 -15.926 1.00 91.62 259 LYS A CA 1
ATOM 2012 C C . LYS A 1 259 ? 11.257 3.950 -16.594 1.00 91.62 259 LYS A C 1
ATOM 2014 O O . LYS A 1 259 ? 12.187 3.266 -17.030 1.00 91.62 259 LYS A O 1
ATOM 2019 N N . PRO A 1 260 ? 11.299 5.294 -16.646 1.00 91.38 260 PRO A N 1
ATOM 2020 C CA . PRO A 1 260 ? 12.432 5.992 -17.232 1.00 91.38 260 PRO A CA 1
ATOM 2021 C C . PRO A 1 260 ? 13.718 5.715 -16.451 1.00 91.38 260 PRO A C 1
ATOM 2023 O O . PRO A 1 260 ? 13.715 5.617 -15.222 1.00 91.38 260 PRO A O 1
ATOM 2026 N N . LYS A 1 261 ? 14.848 5.645 -17.160 1.00 89.94 261 LYS A N 1
ATOM 2027 C CA . LYS A 1 261 ? 16.164 5.530 -16.525 1.00 89.94 261 LYS A CA 1
ATOM 2028 C C . LYS A 1 261 ? 16.435 6.768 -15.665 1.00 89.94 261 LYS A C 1
ATOM 2030 O O . LYS A 1 261 ? 16.472 7.888 -16.176 1.00 89.94 261 LYS A O 1
ATOM 2035 N N . CYS A 1 262 ? 16.650 6.554 -14.371 1.00 87.25 262 CYS A N 1
ATOM 2036 C CA . CYS A 1 262 ? 17.051 7.603 -13.438 1.00 87.25 262 CYS A CA 1
ATOM 2037 C C . CYS A 1 262 ? 18.576 7.763 -13.414 1.00 87.25 262 CYS A C 1
ATOM 2039 O O . CYS A 1 262 ? 19.325 6.806 -13.626 1.00 87.25 262 CYS A O 1
ATOM 2041 N N . THR A 1 263 ? 19.036 8.974 -13.117 1.00 85.31 263 THR A N 1
ATOM 2042 C CA . THR A 1 263 ? 20.448 9.264 -12.858 1.00 85.31 263 THR A CA 1
ATOM 2043 C C . THR A 1 263 ? 20.744 9.174 -11.361 1.00 85.31 263 THR A C 1
ATOM 2045 O O . THR A 1 263 ? 19.842 9.230 -10.525 1.00 85.31 263 THR A O 1
ATOM 2048 N N . HIS A 1 264 ? 22.018 9.007 -11.015 1.00 84.25 264 HIS A N 1
ATOM 2049 C CA . HIS A 1 264 ? 22.502 9.114 -9.642 1.00 84.25 264 HIS A CA 1
ATOM 2050 C C . HIS A 1 264 ? 23.291 10.414 -9.509 1.00 84.25 264 HIS A C 1
ATOM 2052 O O . HIS A 1 264 ? 23.936 10.855 -10.461 1.00 84.25 264 HIS A O 1
ATOM 2058 N N . ARG A 1 265 ? 23.237 11.032 -8.328 1.00 86.56 265 ARG A N 1
ATOM 2059 C CA . ARG A 1 265 ? 24.104 12.167 -8.018 1.00 86.56 265 ARG A CA 1
ATOM 2060 C C . ARG A 1 265 ? 25.540 11.661 -7.900 1.00 86.56 265 ARG A C 1
ATOM 2062 O O . ARG A 1 265 ? 25.781 10.648 -7.249 1.00 86.56 265 ARG A O 1
ATOM 2069 N N . THR A 1 266 ? 26.470 12.349 -8.542 1.00 86.12 266 THR A N 1
ATOM 2070 C CA . THR A 1 266 ? 27.893 12.009 -8.539 1.00 86.12 266 THR A CA 1
ATOM 2071 C C . THR A 1 266 ? 28.707 13.260 -8.850 1.00 86.12 266 THR A C 1
ATOM 2073 O O . THR A 1 266 ? 28.177 14.212 -9.428 1.00 86.12 266 THR A O 1
ATOM 2076 N N . ASP A 1 267 ? 29.970 13.259 -8.441 1.00 87.56 267 ASP A N 1
ATOM 2077 C CA . ASP A 1 267 ? 30.898 14.359 -8.682 1.00 87.56 267 ASP A CA 1
ATOM 2078 C C . ASP A 1 267 ? 31.579 14.197 -10.041 1.00 87.56 267 ASP A C 1
ATOM 2080 O O . ASP A 1 267 ? 31.870 13.079 -10.478 1.00 87.56 267 ASP A O 1
ATOM 2084 N N . TRP A 1 268 ? 31.887 15.317 -10.692 1.00 84.69 268 TRP A N 1
ATOM 2085 C CA . TRP A 1 268 ? 32.493 15.331 -12.026 1.00 84.69 268 TRP A CA 1
ATOM 2086 C C . TRP A 1 268 ? 33.759 14.466 -12.123 1.00 84.69 268 TRP A C 1
ATOM 2088 O O . TRP A 1 268 ? 33.901 13.661 -13.046 1.00 84.69 268 TRP A O 1
ATOM 2098 N N . ASP A 1 269 ? 34.632 14.543 -11.118 1.00 85.81 269 ASP A N 1
ATOM 2099 C CA . ASP A 1 269 ? 35.861 13.749 -11.071 1.00 85.81 269 ASP A CA 1
ATOM 2100 C C . ASP A 1 269 ? 35.584 12.242 -11.047 1.00 85.81 269 ASP A C 1
ATOM 2102 O O . ASP A 1 269 ? 36.320 11.447 -11.635 1.00 85.81 269 ASP A O 1
ATOM 2106 N N . GLN A 1 270 ? 34.515 11.818 -10.367 1.00 87.56 270 GLN A N 1
ATOM 2107 C CA . GLN A 1 270 ? 34.110 10.416 -10.353 1.00 87.56 270 GLN A CA 1
ATOM 2108 C C . GLN A 1 270 ? 33.532 9.997 -11.703 1.00 87.56 270 GLN A C 1
ATOM 2110 O O . GLN A 1 270 ? 33.848 8.899 -12.165 1.00 87.56 270 GLN A O 1
ATOM 2115 N N . VAL A 1 271 ? 32.743 10.861 -12.352 1.00 87.31 271 VAL A N 1
ATOM 2116 C CA . VAL A 1 271 ? 32.186 10.604 -13.689 1.00 87.31 271 VAL A CA 1
ATOM 2117 C C . VAL A 1 271 ? 33.305 10.375 -14.690 1.00 87.31 271 VAL A C 1
ATOM 2119 O O . VAL A 1 271 ? 33.327 9.322 -15.324 1.00 87.31 271 VAL A O 1
ATOM 2122 N N . HIS A 1 272 ? 34.267 11.297 -14.795 1.00 87.25 272 HIS A N 1
ATOM 2123 C CA . HIS A 1 272 ? 35.364 11.142 -15.747 1.00 87.25 272 HIS A CA 1
ATOM 2124 C C . HIS A 1 272 ? 36.153 9.857 -15.468 1.00 87.25 272 HIS A C 1
ATOM 2126 O O . HIS A 1 272 ? 36.336 9.048 -16.375 1.00 87.25 272 HIS A O 1
ATOM 2132 N N . ARG A 1 273 ? 36.528 9.587 -14.207 1.00 87.12 273 ARG A N 1
ATOM 2133 C CA . ARG A 1 273 ? 37.257 8.358 -13.830 1.00 87.12 273 ARG A CA 1
ATOM 2134 C C . ARG A 1 273 ? 36.498 7.062 -14.131 1.00 87.12 273 ARG A C 1
ATOM 2136 O O . ARG A 1 273 ? 37.125 6.062 -14.475 1.00 87.12 273 ARG A O 1
ATOM 2143 N N . THR A 1 274 ? 35.177 7.042 -13.959 1.00 87.12 274 THR A N 1
ATOM 2144 C CA . THR A 1 274 ? 34.367 5.826 -14.156 1.00 87.12 274 THR A CA 1
ATOM 2145 C C . THR A 1 274 ? 33.941 5.614 -15.601 1.00 87.12 274 THR A C 1
ATOM 2147 O O . THR A 1 274 ? 33.892 4.465 -16.040 1.00 87.12 274 THR A O 1
ATOM 2150 N N . GLN A 1 275 ? 33.633 6.684 -16.336 1.00 88.12 275 GLN A N 1
ATOM 2151 C CA . GLN A 1 275 ? 33.117 6.591 -17.701 1.00 88.12 275 GLN A CA 1
ATOM 2152 C C . GLN A 1 275 ? 34.233 6.498 -18.741 1.00 88.12 275 GLN A C 1
ATOM 2154 O O . GLN A 1 275 ? 34.118 5.673 -19.638 1.00 88.12 275 GLN A O 1
ATOM 2159 N N . SER A 1 276 ? 35.346 7.229 -18.584 1.00 85.75 276 SER A N 1
ATOM 2160 C CA . SER A 1 276 ? 36.489 7.155 -19.522 1.00 85.75 276 SER A CA 1
ATOM 2161 C C . SER A 1 276 ? 37.037 5.735 -19.691 1.00 85.75 276 SER A C 1
ATOM 2163 O O . SER A 1 276 ? 37.419 5.336 -20.786 1.00 85.75 276 SER A O 1
ATOM 2165 N N . ARG A 1 277 ? 37.006 4.931 -18.620 1.00 89.19 277 ARG A N 1
ATOM 2166 C CA . ARG A 1 277 ? 37.412 3.516 -18.635 1.00 89.19 277 ARG A CA 1
ATOM 2167 C C . ARG A 1 277 ? 36.468 2.610 -19.431 1.00 89.19 277 ARG A C 1
ATOM 2169 O O . ARG A 1 277 ? 36.857 1.503 -19.778 1.00 89.19 277 ARG A O 1
ATOM 2176 N N . LYS A 1 278 ? 35.227 3.044 -19.670 1.00 89.50 278 LYS A N 1
ATOM 2177 C CA . LYS A 1 278 ? 34.196 2.299 -20.412 1.00 89.50 278 LYS A CA 1
ATOM 2178 C C . LYS A 1 278 ? 34.111 2.713 -21.882 1.00 89.50 278 LYS A C 1
ATOM 2180 O O . LYS A 1 278 ? 33.362 2.093 -22.630 1.00 89.50 278 LYS A O 1
ATOM 2185 N N . GLY A 1 279 ? 34.864 3.738 -22.281 1.00 90.12 279 GLY A N 1
ATOM 2186 C CA . GLY A 1 279 ? 34.878 4.288 -23.631 1.00 90.12 279 GLY A CA 1
ATOM 2187 C C . GLY A 1 279 ? 34.451 5.753 -23.671 1.00 90.12 279 GLY A C 1
ATOM 2188 O O . GLY A 1 279 ? 34.484 6.468 -22.667 1.00 90.12 279 GLY A O 1
ATOM 2189 N N . ALA A 1 280 ? 34.067 6.205 -24.863 1.00 90.81 280 ALA A N 1
ATOM 2190 C CA . ALA A 1 280 ? 33.562 7.556 -25.067 1.00 90.81 280 ALA A CA 1
ATOM 2191 C C . ALA A 1 280 ? 32.245 7.772 -24.303 1.00 90.81 280 ALA A C 1
ATOM 2193 O O . ALA A 1 280 ? 31.389 6.888 -24.244 1.00 90.81 280 ALA A O 1
ATOM 2194 N N . TYR A 1 281 ? 32.073 8.966 -23.739 1.00 90.75 281 TYR A N 1
ATOM 2195 C CA . TYR A 1 281 ? 30.847 9.381 -23.065 1.00 90.75 281 TYR A CA 1
ATOM 2196 C C . TYR A 1 281 ? 30.461 10.796 -23.499 1.00 90.75 281 TYR A C 1
ATOM 2198 O O . TYR A 1 281 ? 31.314 11.585 -23.907 1.00 90.75 281 TYR A O 1
ATOM 2206 N N . VAL A 1 282 ? 29.168 11.106 -23.415 1.00 91.38 282 VAL A N 1
ATOM 2207 C CA . VAL A 1 282 ? 28.600 12.402 -23.808 1.00 91.38 282 VAL A CA 1
ATOM 2208 C C . VAL A 1 282 ? 28.099 13.163 -22.585 1.00 91.38 282 VAL A C 1
ATOM 2210 O O . VAL A 1 282 ? 27.710 12.561 -21.582 1.00 91.38 282 VAL A O 1
ATOM 2213 N N . ALA A 1 283 ? 28.117 14.491 -22.675 1.00 90.44 283 ALA A N 1
ATOM 2214 C CA . ALA A 1 283 ? 27.520 15.383 -21.694 1.00 90.44 283 ALA A CA 1
ATOM 2215 C C . ALA A 1 283 ? 26.320 16.090 -22.332 1.00 90.44 283 ALA A C 1
ATOM 2217 O O . ALA A 1 283 ? 26.438 16.671 -23.407 1.00 90.44 283 ALA A O 1
ATOM 2218 N N . GLU A 1 284 ? 25.176 16.038 -21.655 1.00 92.81 284 GLU A N 1
ATOM 2219 C CA . GLU A 1 284 ? 23.937 16.691 -22.073 1.00 92.81 284 GLU A CA 1
ATOM 2220 C C . GLU A 1 284 ? 23.437 17.603 -20.951 1.00 92.81 284 GLU A C 1
ATOM 2222 O O . GLU A 1 284 ? 23.635 17.322 -19.763 1.00 92.81 284 GLU A O 1
ATOM 2227 N N . ASN A 1 285 ? 22.760 18.691 -21.319 1.00 94.25 285 ASN A N 1
ATOM 2228 C CA . ASN A 1 285 ? 22.166 19.597 -20.345 1.00 94.25 285 ASN A CA 1
ATOM 2229 C C . ASN A 1 285 ? 21.020 18.903 -19.605 1.00 94.25 285 ASN A C 1
ATOM 2231 O O . ASN A 1 285 ? 20.058 18.430 -20.214 1.00 94.25 285 ASN A O 1
ATOM 2235 N N . LYS A 1 286 ? 21.082 18.899 -18.270 1.00 92.75 286 LYS A N 1
ATOM 2236 C CA . LYS A 1 286 ? 19.948 18.479 -17.449 1.00 92.75 286 LYS A CA 1
ATOM 2237 C C . LYS A 1 286 ? 18.882 19.575 -17.486 1.00 92.75 286 LYS A C 1
ATOM 2239 O O . LYS A 1 286 ? 18.968 20.543 -16.737 1.00 92.75 286 LYS A O 1
ATOM 2244 N N . LEU A 1 287 ? 17.880 19.394 -18.339 1.00 94.69 287 LEU A N 1
ATOM 2245 C CA . LEU A 1 287 ? 16.726 20.287 -18.421 1.00 94.69 287 LEU A CA 1
ATOM 2246 C C . LEU A 1 287 ? 15.945 20.286 -17.096 1.00 94.69 287 LEU A C 1
ATOM 2248 O O . LEU A 1 287 ? 15.783 19.236 -16.460 1.00 94.69 287 LEU A O 1
ATOM 2252 N N . ASP A 1 288 ? 15.483 21.466 -16.683 1.00 96.00 288 ASP A N 1
ATOM 2253 C CA . ASP A 1 288 ? 14.634 21.649 -15.505 1.00 96.00 288 ASP A CA 1
ATOM 2254 C C . ASP A 1 288 ? 13.175 21.792 -15.940 1.00 96.00 288 ASP A C 1
ATOM 2256 O O . ASP A 1 288 ? 12.687 22.874 -16.253 1.00 96.00 288 ASP A O 1
ATOM 2260 N N . GLY A 1 289 ? 12.510 20.651 -16.065 1.00 94.81 289 GLY A N 1
ATOM 2261 C CA . GLY A 1 289 ? 11.132 20.553 -16.519 1.00 94.81 289 GLY A CA 1
ATOM 2262 C C . GLY A 1 289 ? 10.552 19.185 -16.193 1.00 94.81 289 GLY A C 1
ATOM 2263 O O . GLY A 1 289 ? 11.122 18.417 -15.411 1.00 94.81 289 GLY A O 1
ATOM 2264 N N . GLU A 1 290 ? 9.425 18.858 -16.816 1.00 94.12 290 GLU A N 1
ATOM 2265 C CA . GLU A 1 290 ? 8.758 17.574 -16.615 1.00 94.12 290 GLU A CA 1
ATOM 2266 C C . GLU 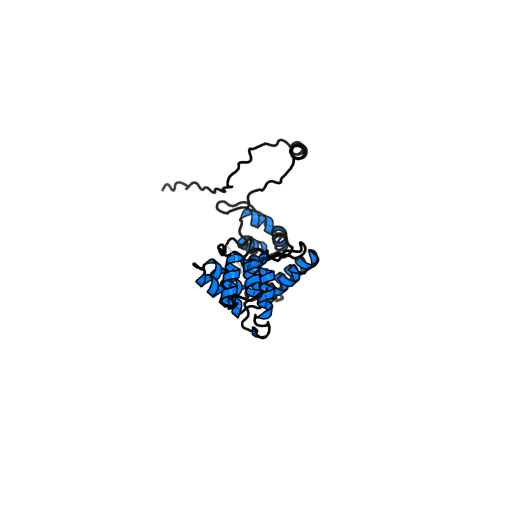A 1 290 ? 9.228 16.523 -17.625 1.00 94.12 290 GLU A C 1
ATOM 2268 O O . GLU A 1 290 ? 9.429 16.790 -18.812 1.00 94.12 290 GLU A O 1
ATOM 2273 N N . ARG A 1 291 ? 9.412 15.286 -17.152 1.00 91.81 291 ARG A N 1
ATOM 2274 C CA . ARG A 1 291 ? 9.763 14.155 -18.012 1.00 91.81 291 ARG A CA 1
ATOM 2275 C C . ARG A 1 291 ? 8.509 13.682 -18.742 1.00 91.81 291 ARG A C 1
ATOM 2277 O O . ARG A 1 291 ? 7.581 13.200 -18.103 1.00 91.81 291 ARG A O 1
ATOM 2284 N N . VAL A 1 292 ? 8.530 13.728 -20.070 1.00 93.25 292 VAL A N 1
ATOM 2285 C CA . VAL A 1 292 ? 7.449 13.204 -20.916 1.00 93.25 292 VAL A CA 1
ATOM 2286 C C . VAL A 1 292 ? 7.902 11.914 -21.595 1.00 93.25 292 VAL A C 1
ATOM 2288 O O . VAL A 1 292 ? 9.040 11.814 -22.062 1.00 93.25 292 VAL A O 1
ATOM 2291 N N . LEU A 1 293 ? 7.013 10.921 -21.637 1.00 91.62 293 LEU A N 1
ATOM 2292 C CA . LEU A 1 293 ? 7.169 9.708 -22.432 1.00 91.62 293 LEU A CA 1
ATOM 2293 C C . LEU A 1 293 ? 6.138 9.732 -23.564 1.00 91.62 293 LEU A C 1
ATOM 2295 O O . LEU A 1 293 ? 4.942 9.804 -23.296 1.00 91.62 293 LEU A O 1
ATOM 2299 N N . LEU A 1 294 ? 6.602 9.678 -24.814 1.00 93.31 294 LEU A N 1
ATOM 2300 C CA . LEU A 1 294 ? 5.748 9.709 -26.000 1.00 93.31 294 LEU A CA 1
ATOM 2301 C C . LEU A 1 294 ? 5.868 8.389 -26.763 1.00 93.31 294 LEU A C 1
ATOM 2303 O O . LEU A 1 294 ? 6.961 8.008 -27.179 1.00 93.31 294 LEU A O 1
ATOM 2307 N N . HIS A 1 295 ? 4.734 7.730 -26.988 1.00 92.38 295 HIS A N 1
ATOM 2308 C CA . HIS A 1 295 ? 4.613 6.636 -27.948 1.00 92.38 295 HIS A CA 1
ATOM 2309 C C . HIS A 1 295 ? 3.877 7.153 -29.183 1.00 92.38 295 HIS A C 1
ATOM 2311 O O . HIS A 1 295 ? 2.854 7.823 -29.063 1.00 92.38 295 HIS A O 1
ATOM 2317 N N . PHE A 1 296 ? 4.393 6.840 -30.369 1.00 92.12 296 PHE A N 1
ATOM 2318 C CA . PHE A 1 296 ? 3.825 7.275 -31.640 1.00 92.12 296 PHE A CA 1
ATOM 2319 C C . PHE A 1 296 ? 3.726 6.080 -32.591 1.00 92.12 296 PHE A C 1
ATOM 2321 O O . PHE A 1 296 ? 4.722 5.395 -32.818 1.00 92.12 296 PHE A O 1
ATOM 2328 N N . ALA A 1 297 ? 2.540 5.845 -33.160 1.00 91.75 297 ALA A N 1
ATOM 2329 C CA . ALA A 1 297 ? 2.365 4.978 -34.324 1.00 91.75 297 ALA A CA 1
ATOM 2330 C C . ALA A 1 297 ? 2.004 5.839 -35.523 1.00 91.75 297 ALA A C 1
ATOM 2332 O O . ALA A 1 297 ? 1.135 6.708 -35.454 1.00 91.75 297 ALA A O 1
ATOM 2333 N N . ARG A 1 298 ? 2.643 5.546 -36.650 1.00 88.50 298 ARG A N 1
ATOM 2334 C CA . ARG A 1 298 ? 2.212 6.060 -37.940 1.00 88.50 298 ARG A CA 1
ATOM 2335 C C . ARG A 1 298 ? 1.044 5.185 -38.389 1.00 88.50 298 ARG A C 1
ATOM 2337 O O . ARG A 1 298 ? 1.240 3.983 -38.543 1.00 88.50 298 ARG A O 1
ATOM 2344 N N . ASN A 1 299 ? -0.146 5.755 -38.591 1.00 76.75 299 ASN A N 1
ATOM 2345 C CA . ASN A 1 299 ? -1.212 5.030 -39.285 1.00 76.75 299 ASN A CA 1
ATOM 2346 C C . ASN A 1 299 ? -0.643 4.575 -40.633 1.00 76.75 299 ASN A C 1
ATOM 2348 O O . ASN A 1 299 ? -0.244 5.409 -41.451 1.00 76.75 299 ASN A O 1
ATOM 2352 N N . GLY A 1 300 ? -0.549 3.261 -40.845 1.00 60.97 300 GLY A N 1
ATOM 2353 C CA . GLY A 1 300 ? -0.332 2.730 -42.181 1.00 60.97 300 GLY A CA 1
ATOM 2354 C C . GLY A 1 300 ? -1.489 3.221 -43.038 1.00 60.97 300 GLY A C 1
ATOM 2355 O O . GLY A 1 300 ? -2.644 3.023 -42.667 1.00 60.97 300 GLY A O 1
ATOM 2356 N N . GLY A 1 301 ? -1.194 3.928 -44.127 1.00 48.72 301 GLY A N 1
ATOM 2357 C CA . GLY A 1 301 ? -2.210 4.266 -45.109 1.00 48.72 301 GLY A CA 1
ATOM 2358 C C . GLY A 1 301 ? -2.822 2.968 -45.618 1.00 48.72 301 GLY A C 1
ATOM 2359 O O . GLY A 1 301 ? -2.183 2.251 -46.384 1.00 48.72 301 GLY A O 1
ATOM 2360 N N . GLY A 1 302 ? -4.034 2.658 -45.162 1.00 45.19 302 GLY A N 1
ATOM 2361 C CA . GLY A 1 302 ? -4.910 1.723 -45.845 1.00 45.19 302 GLY A CA 1
ATOM 2362 C C . GLY A 1 302 ? -5.273 2.353 -47.181 1.00 45.19 302 GLY A C 1
ATOM 2363 O O . GLY A 1 302 ? -6.161 3.197 -47.250 1.00 45.19 302 GLY A O 1
ATOM 2364 N N . GLY A 1 303 ? -4.507 2.016 -48.213 1.00 47.28 303 GLY A N 1
ATOM 2365 C CA . GLY A 1 303 ? -4.970 2.100 -49.585 1.00 47.28 303 GLY A CA 1
ATOM 2366 C C . GLY A 1 303 ? -5.722 0.816 -49.917 1.00 47.28 303 GLY A C 1
ATOM 2367 O O . GLY A 1 303 ? -5.177 -0.261 -49.683 1.00 47.28 303 GLY A O 1
ATOM 2368 N N . GLY A 1 304 ? -6.922 0.965 -50.484 1.00 33.69 304 GLY A N 1
ATOM 2369 C CA . GLY A 1 304 ? -7.688 -0.104 -51.137 1.00 33.69 304 GLY A CA 1
ATOM 2370 C C . GLY A 1 304 ? -8.757 -0.733 -50.269 1.00 33.69 304 GLY A C 1
ATOM 2371 O O . GLY A 1 304 ? -8.418 -1.702 -49.561 1.00 33.69 304 GLY A O 1
#

Mean predicted aligned error: 9.98 Å

pLDDT: mean 85.91, std 19.28, range [27.89, 98.69]

Solvent-accessible surface area (backbone atoms only — not comparable to full-atom values): 18562 Å² total; per-residue (Å²): 134,82,89,85,89,83,90,83,85,90,81,93,74,88,80,78,79,81,67,82,80,79,66,81,78,75,73,78,71,78,77,28,51,39,53,69,31,54,32,61,62,53,32,52,48,50,52,52,26,51,71,39,92,49,63,68,59,26,52,51,53,52,55,50,51,43,58,55,28,19,53,79,60,39,39,73,56,43,43,62,71,42,34,75,54,41,70,86,60,62,74,58,88,57,51,68,77,53,52,25,53,44,49,36,58,70,68,65,52,51,90,86,34,66,62,38,51,42,47,74,43,62,76,78,76,70,87,57,98,82,60,91,87,44,63,41,62,57,45,26,68,52,30,63,78,71,43,57,52,75,74,79,38,62,92,61,51,46,24,40,46,55,49,48,50,50,50,51,52,34,31,69,38,91,45,72,67,55,33,40,52,45,52,44,54,48,55,77,40,36,35,30,65,40,48,27,47,51,46,18,40,66,66,48,56,68,72,50,81,66,56,68,68,54,52,30,4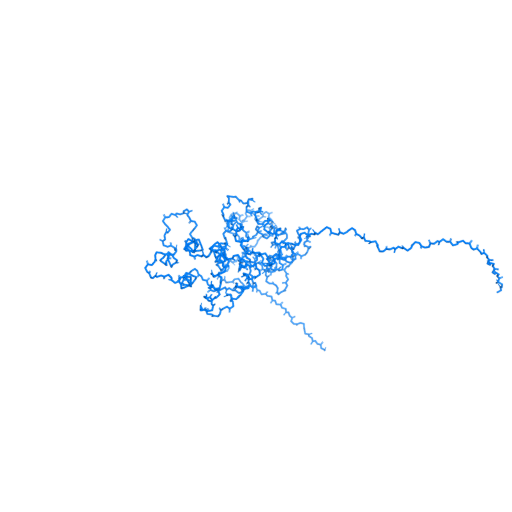1,68,55,14,83,60,24,45,59,43,26,38,24,42,55,34,50,55,62,28,32,62,74,29,37,52,70,85,64,80,80,90,80,81,62,76,45,88,88,43,57,52,60,74,90,78,85,78,93,77,54,70,72,54,50,53,66,61,43,58,77,76,40,93,81,86,89,77,86,83,76,94,75,85,90,82,88,86,76,87,80,79,80,75,82,84,76,133

Radius of gyration: 29.12 Å; Cα contacts (8 Å, |Δi|>4): 290; chains: 1; bounding box: 57×94×90 Å